Protein 7UYG (pdb70)

Solvent-accessible surface area: 13744 Å² total; per-residue (Å²): 129,26,81,24,82,8,54,25,87,20,17,21,4,0,5,0,5,0,0,6,1,0,6,18,1,33,31,25,101,2,76,95,49,20,132,45,115,2,0,64,26,0,9,54,9,0,25,138,25,6,83,68,12,116,86,114,34,25,146,6,0,51,80,1,0,49,85,7,2,12,14,143,0,0,11,20,0,0,8,8,0,0,7,33,0,3,41,113,59,42,91,135,14,78,106,70,1,24,50,8,0,0,22,0,0,77,62,2,41,61,43,1,78,119,46,58,46,25,173,84,12,69,60,58,11,133,168,58,79,58,14,0,51,56,0,45,80,10,65,100,162,155,18,40,45,64,6,7,68,94,0,79,111,24,6,158,83,10,161,98,130,88,46,70,77,41,0,72,91,12,0,49,102,98,2,121,145,21,28,45,44,8,54,130,82,17,12,42,22,108,85,3,13,106,93,55,22,55,18,124,63,0,38,36,0,9,86,34,4,28,3,15,30,6,65,92,99,77,62,74,163,121,24,150,87,54,41,5,111,1,69,75,94,99,88,20,19,10,2,50,13,75,137,68,13,25,82,171,30,6,89,72,27,95,48,91,28,107,36,72,24,63,72,4,63,161,19,66,51,93,7,65,51,84

Nearest PDB structures (foldseek):
  7uyg-assembly1_A  TM=1.004E+00  e=6.507E-47  Legionella pneumophila
  8gok-assembly1_A  TM=9.988E-01  e=9.907E-44  Legionella pneumophila
  7uyh-assembly1_A  TM=7.873E-01  e=1.945E-40  Legionella pneumophila
  7w54-assembly1_A  TM=7.734E-01  e=9.422E-40  Legionella pneumophila subsp. pneumophila str. Philadelphia 1
  7w54-assembly1_B  TM=7.769E-01  e=1.098E-39  Legionella pneumophila subsp. pneumophila str. Philadelphia 1

Secondary structure (DSSP, 8-state):
-EEEEPP-SS-HHHHHHHHHHHHHHHTTTTGGGTTSHHHHHHHHHHHHH-TT--S-SHHHHHHHHHHT-SHHHHHHHHHHHHHHHHHT--TTHHHHHHHHHHHHHHHHHHHHHTT--GGGS--B-TTS-BS-HHHHTS-IIIIIHHHHHHHHHHHTT--S---HHHHHHHHHHH-HHHHHHHHHHHHHSHHHHTS---SGGGHHHHHHTTEEEEETT---TT--SEEEEEEEETTEEEEEE-HHHHHHHSS-S-------HHHHHH--SPPPP-

B-factor: mean 33.71, std 16.23, range [12.82, 185.17]

Structure (mmCIF, N/CA/C/O backbone):
data_7UYG
#
_entry.id   7UYG
#
_cell.length_a   86.245
_cell.length_b   86.245
_cell.length_c   92.304
_cell.angle_alpha   90.000
_cell.angle_beta   90.000
_cell.angle_gamma   90.000
#
_symmetry.space_group_name_H-M   'P 41 21 2'
#
loop_
_entity.id
_entity.type
_entity.pdbx_description
1 polymer LotA
2 non-polymer GLYCEROL
3 non-polymer 'IODIDE ION'
4 water water
#
loop_
_atom_site.group_PDB
_atom_site.id
_atom_site.type_symbol
_atom_site.label_atom_id
_atom_site.label_alt_id
_atom_site.label_comp_id
_atom_site.label_asym_id
_atom_site.label_entity_id
_atom_site.label_seq_id
_atom_site.pdbx_PDB_ins_code
_atom_site.Cartn_x
_atom_site.Cartn_y
_atom_site.Cartn_z
_atom_site.occupancy
_atom_site.B_iso_or_equiv
_atom_site.auth_seq_id
_atom_site.auth_comp_id
_atom_site.auth_asym_id
_atom_site.auth_atom_id
_atom_site.pdbx_PDB_model_num
ATOM 1 N N . ALA A 1 4 ? 12.07354 -4.27208 30.88017 1.000 71.98010 2 ALA A N 1
ATOM 2 C CA . ALA A 1 4 ? 12.67857 -2.94536 30.87208 1.000 66.00500 2 ALA A CA 1
ATOM 3 C C . ALA A 1 4 ? 11.82796 -1.94901 31.65660 1.000 63.39073 2 ALA A C 1
ATOM 4 O O . ALA A 1 4 ? 11.60569 -0.82448 31.20668 1.000 67.31979 2 ALA A O 1
ATOM 6 N N . LYS A 1 5 ? 11.35883 -2.36248 32.83187 1.000 57.15692 3 LYS A N 1
ATOM 7 C CA . LYS A 1 5 ? 10.49436 -1.53498 33.66309 1.000 53.94040 3 LYS A CA 1
ATOM 8 C C . LYS A 1 5 ? 11.29325 -0.93404 34.81261 1.000 50.87353 3 LYS A C 1
ATOM 9 O O . LYS A 1 5 ? 12.01287 -1.64927 35.51895 1.000 49.63353 3 LYS A O 1
ATOM 11 N N . THR A 1 6 ? 11.16237 0.37830 34.99210 1.000 53.49704 4 THR A N 1
ATOM 12 C CA . THR A 1 6 ? 11.80779 1.09315 36.08584 1.000 51.31496 4 THR A CA 1
ATOM 13 C C . THR A 1 6 ? 10.84471 1.17215 37.26394 1.000 44.45321 4 THR A C 1
ATOM 14 O O . THR A 1 6 ? 9.74514 1.72035 37.13587 1.000 56.79772 4 THR A O 1
ATOM 18 N N . ILE A 1 7 ? 11.25088 0.62036 38.40443 1.000 40.32503 5 ILE A N 1
ATOM 19 C CA . ILE A 1 7 ? 10.44545 0.64033 39.62094 1.000 50.09844 5 ILE A CA 1
ATOM 20 C C . ILE A 1 7 ? 11.06864 1.63819 40.58125 1.000 51.19069 5 ILE A C 1
ATOM 21 O O . ILE A 1 7 ? 12.24127 1.50618 40.95519 1.000 52.49496 5 ILE A O 1
ATOM 26 N N . LYS A 1 8 ? 10.28603 2.64061 40.96803 1.000 55.85387 6 LYS A N 1
ATOM 27 C CA . LYS A 1 8 ? 10.76547 3.68299 41.85978 1.000 52.46037 6 LYS A CA 1
ATOM 28 C C . LYS A 1 8 ? 10.84989 3.14746 43.28155 1.000 56.28350 6 LYS A C 1
ATOM 29 O O . LYS A 1 8 ? 9.87816 2.59257 43.80576 1.000 58.10737 6 LYS A O 1
ATOM 31 N N . ALA A 1 9 ? 12.01689 3.29712 43.89471 1.000 49.37370 7 ALA A N 1
ATOM 32 C CA . ALA A 1 9 ? 12.20159 2.95969 45.29583 1.000 43.35894 7 ALA A CA 1
ATOM 33 C C . ALA A 1 9 ? 12.19515 4.22576 46.14485 1.000 38.97084 7 ALA A C 1
ATOM 34 O O . ALA A 1 9 ? 12.47452 5.33144 45.66704 1.000 48.62178 7 ALA A O 1
ATOM 36 N N . THR A 1 10 ? 11.87841 4.04153 47.42332 1.000 45.94071 8 THR A N 1
ATOM 37 C CA . THR A 1 10 ? 11.67783 5.15515 48.34398 1.000 47.58717 8 THR A CA 1
ATOM 38 C C . THR A 1 10 ? 13.00245 5.80537 48.72622 1.000 42.69218 8 THR A C 1
ATOM 39 O O . THR A 1 10 ? 14.01314 5.12708 48.93174 1.000 49.79133 8 THR A O 1
ATOM 43 N N . GLY A 1 11 ? 12.99030 7.13710 48.82301 1.000 48.59831 9 GLY A N 1
ATOM 44 C CA . GLY A 1 11 ? 14.16929 7.88213 49.21591 1.000 52.25875 9 GLY A CA 1
ATOM 45 C C . GLY A 1 11 ? 14.46338 7.87930 50.70273 1.000 57.93706 9 GLY A C 1
ATOM 46 O O . GLY A 1 11 ? 15.62456 7.74715 51.10292 1.000 67.84968 9 GLY A O 1
ATOM 47 N N . ASP A 1 12 ? 13.43233 8.02622 51.53237 1.000 64.42022 10 ASP A N 1
ATOM 48 C CA . ASP A 1 12 ? 13.64738 8.12310 52.97054 1.000 69.23175 10 ASP A CA 1
ATOM 49 C C . ASP A 1 12 ? 14.15119 6.79938 53.53278 1.000 59.98976 10 ASP A C 1
ATOM 50 O O . ASP A 1 12 ? 13.71081 5.72010 53.12459 1.000 63.77883 10 ASP A O 1
ATOM 55 N N . GLY A 1 13 ? 15.08307 6.89159 54.47887 1.000 52.43968 11 GLY A N 1
ATOM 56 C CA . GLY A 1 13 ? 15.67364 5.71484 55.08304 1.000 57.44536 11 GLY A CA 1
ATOM 57 C C . GLY A 1 13 ? 16.99045 5.34065 54.43756 1.000 46.03980 11 GLY A C 1
ATOM 58 O O . GLY A 1 13 ? 17.79066 6.21455 54.09029 1.000 54.22026 11 GLY A O 1
ATOM 59 N N . ALA A 1 14 ? 17.23038 4.04237 54.27488 1.000 42.45530 12 ALA A N 1
ATOM 60 C CA . ALA A 1 14 ? 18.41293 3.54961 53.57430 1.000 42.78887 12 ALA A CA 1
ATOM 61 C C . ALA A 1 14 ? 17.96989 3.28894 52.13941 1.000 47.28431 12 ALA A C 1
ATOM 62 O O . ALA A 1 14 ? 17.45352 2.22108 51.81271 1.000 44.07144 12 ALA A O 1
ATOM 64 N N . CYS A 1 15 ? 18.18137 4.28909 51.27824 1.000 46.01301 13 CYS A N 1
ATOM 65 C CA A CYS A 1 15 ? 17.63270 4.25224 49.92480 0.449 46.00657 13 CYS A CA 1
ATOM 66 C CA B CYS A 1 15 ? 17.61081 4.23660 49.93505 0.551 46.07657 13 CYS A CA 1
ATOM 67 C C . CYS A 1 15 ? 18.15151 3.05608 49.13414 1.000 32.17513 13 CYS A C 1
ATOM 68 O O . CYS A 1 15 ? 17.39131 2.39427 48.41432 1.000 33.85335 13 CYS A O 1
ATOM 73 N N . LEU A 1 16 ? 19.45260 2.76766 49.24023 1.000 37.96835 14 LEU A N 1
ATOM 74 C CA . LEU A 1 16 ? 19.99019 1.60961 48.52874 1.000 35.68946 14 LEU A CA 1
ATOM 75 C C . LEU A 1 16 ? 19.33357 0.32304 49.01126 1.000 31.98386 14 LEU A C 1
ATOM 76 O O . LEU A 1 16 ? 19.00707 -0.56529 48.21077 1.000 28.83802 14 LEU A O 1
ATOM 81 N N . PHE A 1 17 ? 19.10672 0.21362 50.31837 1.000 29.31367 15 PHE A N 1
ATOM 82 C CA . PHE A 1 17 ? 18.49553 -0.99313 50.85607 1.000 29.63730 15 PHE A CA 1
ATOM 83 C C . PHE A 1 17 ? 17.04227 -1.14821 50.40910 1.000 26.57885 15 PHE A C 1
ATOM 84 O O . PHE A 1 17 ? 16.57736 -2.27821 50.22171 1.000 23.71541 15 PHE A O 1
ATOM 92 N N . ASN A 1 18 ? 16.32210 -0.03675 50.20194 1.000 29.74410 16 ASN A N 1
ATOM 93 C CA . ASN A 1 18 ? 14.95271 -0.12790 49.69301 1.000 27.04900 16 ASN A CA 1
ATOM 94 C C . ASN A 1 18 ? 14.92803 -0.73030 48.29302 1.000 25.12179 16 ASN A C 1
ATOM 95 O O . ASN A 1 18 ? 14.11529 -1.61335 47.99927 1.000 26.25752 16 ASN A O 1
ATOM 100 N N . ALA A 1 19 ? 15.82250 -0.26286 47.42019 1.000 27.82061 17 ALA A N 1
ATOM 101 C CA . ALA A 1 19 ? 15.87351 -0.77923 46.05433 1.000 26.69485 17 ALA A CA 1
ATOM 102 C C . ALA A 1 19 ? 16.31620 -2.22966 46.03050 1.000 25.38468 17 ALA A C 1
ATOM 103 O O . ALA A 1 19 ? 15.72563 -3.05544 45.32110 1.000 23.40768 17 ALA A O 1
ATOM 105 N N . VAL A 1 20 ? 17.32459 -2.58021 46.83296 1.000 24.90754 18 VAL A N 1
ATOM 106 C CA . VAL A 1 20 ? 17.75637 -3.97307 46.88026 1.000 23.40358 18 VAL A CA 1
ATOM 107 C C . VAL A 1 20 ? 16.63615 -4.86691 47.40900 1.000 22.94088 18 VAL A C 1
ATOM 108 O O . VAL A 1 20 ? 16.44518 -5.98987 46.92857 1.000 23.34389 18 VAL A O 1
ATOM 112 N N . SER A 1 21 ? 15.85256 -4.38129 48.38106 1.000 22.32092 19 SER A N 1
ATOM 113 C CA A SER A 1 21 ? 14.77434 -5.20749 48.91926 0.556 20.64493 19 SER A CA 1
ATOM 114 C CA B SER A 1 21 ? 14.75666 -5.18487 48.92377 0.444 21.64288 19 SER A CA 1
ATOM 115 C C . SER A 1 21 ? 13.73834 -5.53824 47.84858 1.000 20.44360 19 SER A C 1
ATOM 116 O O . SER A 1 21 ? 13.23151 -6.66942 47.80665 1.000 19.45983 19 SER A O 1
ATOM 121 N N . ILE A 1 22 ? 13.41616 -4.57478 46.98130 1.000 21.92412 20 ILE A N 1
ATOM 122 C CA . ILE A 1 22 ? 12.45034 -4.82478 45.91116 1.000 20.42440 20 ILE A CA 1
ATOM 123 C C . ILE A 1 22 ? 13.01493 -5.83133 44.91849 1.000 23.51425 20 ILE A C 1
ATOM 124 O O . ILE A 1 22 ? 12.35392 -6.81823 44.55813 1.000 20.98831 20 ILE A O 1
ATOM 129 N N . GLY A 1 23 ? 14.24910 -5.59963 44.46385 1.000 21.81752 21 GLY A N 1
ATOM 130 C CA . GLY A 1 23 ? 14.85701 -6.51977 43.51581 1.000 23.95223 21 GLY A CA 1
ATOM 131 C C . GLY A 1 23 ? 15.00854 -7.91974 44.07762 1.000 20.95498 21 GLY A C 1
ATOM 132 O O . GLY A 1 23 ? 14.74685 -8.90986 43.38323 1.000 21.62336 21 GLY A O 1
ATOM 133 N N . LEU A 1 24 ? 15.40305 -8.02751 45.35561 1.000 18.87989 22 LEU A N 1
ATOM 134 C CA . LEU A 1 24 ? 15.58428 -9.33392 45.97179 1.000 18.51379 22 LEU A CA 1
ATOM 135 C C . LEU A 1 24 ? 14.25535 -10.06017 46.11890 1.000 20.27824 22 LEU A C 1
ATOM 136 O O . LEU A 1 24 ? 14.18490 -11.28396 45.93480 1.000 18.93439 22 LEU A O 1
ATOM 141 N N . SER A 1 25 ? 13.18809 -9.32081 46.44641 1.000 19.36791 23 SER A N 1
ATOM 142 C CA A SER A 1 25 ? 11.87347 -9.94034 46.60623 0.637 18.56264 23 SER A CA 1
ATOM 143 C CA B SER A 1 25 ? 11.88877 -9.96218 46.61405 0.363 17.84133 23 SER A CA 1
ATOM 144 C C . SER A 1 25 ? 11.41794 -10.60491 45.31372 1.000 18.68089 23 SER A C 1
ATOM 145 O O . SER A 1 25 ? 10.81135 -11.68118 45.34148 1.000 19.45966 23 SER A O 1
ATOM 150 N N . VAL A 1 26 ? 11.69336 -9.97026 44.16591 1.000 18.97434 24 VAL A N 1
ATOM 151 C CA . VAL A 1 26 ? 11.34402 -10.56846 42.87169 1.000 17.94607 24 VAL A CA 1
ATOM 152 C C . VAL A 1 26 ? 12.09100 -11.88116 42.67453 1.000 20.70431 24 VAL A C 1
ATOM 153 O O . VAL A 1 26 ? 11.50195 -12.89756 42.27955 1.000 19.30100 24 VAL A O 1
ATOM 157 N N . GLU A 1 27 ? 13.40029 -11.88046 42.94765 1.000 19.84302 25 GLU A N 1
ATOM 158 C CA . GLU A 1 27 ? 14.18298 -13.09773 42.75951 1.000 20.44118 25 GLU A CA 1
ATOM 159 C C . GLU A 1 27 ? 13.71792 -14.20269 43.69949 1.000 20.47110 25 GLU A C 1
ATOM 160 O O . GLU A 1 27 ? 13.66277 -15.37569 43.30806 1.000 23.04037 25 GLU A O 1
ATOM 166 N N . ILE A 1 28 ? 13.34146 -13.84419 44.93250 1.000 17.89748 26 ILE A N 1
ATOM 167 C CA . ILE A 1 28 ? 12.85739 -14.83549 45.88402 1.000 19.22933 26 ILE A CA 1
ATOM 168 C C . ILE A 1 28 ? 11.50418 -15.38305 45.44803 1.000 19.88005 26 ILE A C 1
ATOM 169 O O . ILE A 1 28 ? 11.31813 -16.60030 45.34166 1.000 17.67335 26 ILE A O 1
ATOM 174 N N . LEU A 1 29 ? 10.54066 -14.49547 45.17177 1.000 18.21716 27 LEU A N 1
ATOM 175 C CA . LEU A 1 29 ? 9.18979 -14.97733 44.89548 1.000 17.83174 27 LEU A CA 1
ATOM 176 C C . LEU A 1 29 ? 9.10748 -15.71803 43.57078 1.000 19.92585 27 LEU A C 1
ATOM 177 O O . LEU A 1 29 ? 8.26780 -16.61552 43.42088 1.000 21.23264 27 LEU A O 1
ATOM 182 N N . SER A 1 30 ? 9.95103 -15.37044 42.60197 1.000 18.78691 28 SER A N 1
ATOM 183 C CA . SER A 1 30 ? 9.95293 -16.09177 41.32840 1.000 20.04435 28 SER A CA 1
ATOM 184 C C . SER A 1 30 ? 10.50464 -17.50659 41.44246 1.000 24.26590 28 SER A C 1
ATOM 185 O O . SER A 1 30 ? 10.39040 -18.27512 40.47546 1.000 25.88861 28 SER A O 1
ATOM 188 N N . GLY A 1 31 ? 11.13214 -17.85453 42.56300 1.000 22.07829 29 GLY A N 1
ATOM 189 C CA . GLY A 1 31 ? 11.76772 -19.14230 42.71229 1.000 23.27913 29 GLY A CA 1
ATOM 190 C C . GLY A 1 31 ? 13.18840 -19.22250 42.20413 1.000 22.53394 29 GLY A C 1
ATOM 191 O O . GLY A 1 31 ? 13.82698 -20.27617 42.34846 1.000 23.75139 29 GLY A O 1
ATOM 192 N N . ARG A 1 32 ? 13.71888 -18.14462 41.62003 1.000 23.75716 30 ARG A N 1
ATOM 193 C CA . ARG A 1 32 ? 15.03516 -18.21445 40.99953 1.000 24.07866 30 ARG A CA 1
ATOM 194 C C . ARG A 1 32 ? 16.17135 -18.34115 42.01083 1.000 22.36504 30 ARG A C 1
ATOM 195 O O . ARG A 1 32 ? 17.28562 -18.70121 41.61683 1.000 26.08747 30 ARG A O 1
ATOM 203 N N . LEU A 1 33 ? 15.91890 -18.05496 43.29218 1.000 21.94828 31 LEU A N 1
ATOM 204 C CA . LEU A 1 33 ? 16.89723 -18.23668 44.35777 1.000 21.23642 31 LEU A CA 1
ATOM 205 C C . LEU A 1 33 ? 16.66093 -19.50354 45.17587 1.000 22.66095 31 LEU A C 1
ATOM 206 O O . LEU A 1 33 ? 17.32671 -19.69299 46.20266 1.000 22.49169 31 LEU A O 1
ATOM 211 N N . ASP A 1 34 ? 15.74940 -20.38166 44.73534 1.000 20.35591 32 ASP A N 1
ATOM 212 C CA . ASP A 1 34 ? 15.37099 -21.54150 45.54696 1.000 21.67339 32 ASP A CA 1
ATOM 213 C C . ASP A 1 34 ? 16.57513 -22.41949 45.88322 1.000 22.28044 32 ASP A C 1
ATOM 214 O O . ASP A 1 34 ? 16.66046 -22.97616 46.98668 1.000 26.29586 32 ASP A O 1
ATOM 219 N N . SER A 1 35 ? 17.51738 -22.55939 44.95060 1.000 24.91207 33 SER A N 1
ATOM 220 C CA . SER A 1 35 ? 18.69111 -23.39132 45.19070 1.000 26.01913 33 SER A CA 1
ATOM 221 C C . SER A 1 35 ? 19.60040 -22.85511 46.28610 1.000 25.88828 33 SER A C 1
ATOM 222 O O . SER A 1 35 ? 20.49326 -23.58617 46.73615 1.000 31.44401 33 SER A O 1
ATOM 225 N N . GLN A 1 36 ? 19.42692 -21.59554 46.69861 1.000 24.43847 34 GLN A N 1
ATOM 226 C CA . GLN A 1 36 ? 20.30249 -20.95382 47.67045 1.000 25.86917 34 GLN A CA 1
ATOM 227 C C . GLN A 1 36 ? 19.69900 -20.85090 49.06545 1.000 24.05773 34 GLN A C 1
ATOM 228 O O . GLN A 1 36 ? 20.40189 -20.43095 49.99240 1.000 25.88212 34 GLN A O 1
ATOM 234 N N . LEU A 1 37 ? 18.42899 -21.21635 49.24440 1.000 25.66514 35 LEU A N 1
ATOM 235 C CA . LEU A 1 37 ? 17.74776 -20.84116 50.47995 1.000 24.80862 35 LEU A CA 1
ATOM 236 C C . LEU A 1 37 ? 18.30401 -21.56277 51.70780 1.000 27.44110 35 LEU A C 1
ATOM 237 O O . LEU A 1 37 ? 18.12878 -21.06966 52.82909 1.000 28.99783 35 LEU A O 1
ATOM 242 N N . ASP A 1 38 ? 19.01913 -22.67392 51.53073 1.000 28.03845 36 ASP A N 1
ATOM 243 C CA . ASP A 1 38 ? 19.61070 -23.38619 52.65464 1.000 33.18020 36 ASP A CA 1
ATOM 244 C C . ASP A 1 38 ? 21.07190 -23.02068 52.89822 1.000 33.00925 36 ASP A C 1
ATOM 245 O O . ASP A 1 38 ? 21.68377 -23.55179 53.83521 1.000 35.31306 36 ASP A O 1
ATOM 250 N N . THR A 1 39 ? 21.64663 -22.13114 52.08960 1.000 29.72059 37 THR A N 1
ATOM 251 C CA . THR A 1 39 ? 23.03145 -21.72206 52.27190 1.000 31.99869 37 THR A CA 1
ATOM 252 C C . THR A 1 39 ? 23.16654 -20.77592 53.46353 1.000 27.23712 37 THR A C 1
ATOM 253 O O . THR A 1 39 ? 22.18023 -20.17970 53.90797 1.000 28.10579 37 THR A O 1
ATOM 257 N N . PRO A 1 40 ? 24.38594 -20.61382 53.99496 1.000 31.89057 38 PRO A N 1
ATOM 258 C CA . PRO A 1 40 ? 24.54680 -19.77444 55.19652 1.000 29.31869 38 PRO A CA 1
ATOM 259 C C . PRO A 1 40 ? 24.01284 -18.36241 55.03148 1.000 30.77391 38 PRO A C 1
ATOM 260 O O . PRO A 1 40 ? 23.43849 -17.81479 55.98010 1.000 31.00423 38 PRO A O 1
ATOM 264 N N . GLY A 1 41 ? 24.17344 -17.76125 53.85037 1.000 27.29910 39 GLY A N 1
ATOM 265 C CA . GLY A 1 41 ? 23.68594 -16.40490 53.65757 1.000 28.69793 39 GLY A CA 1
ATOM 266 C C . GLY A 1 41 ? 22.17876 -16.28875 53.81098 1.000 27.08194 39 GLY A C 1
ATOM 267 O O . GLY A 1 41 ? 21.67819 -15.35698 54.44827 1.000 24.52106 39 GLY A O 1
ATOM 268 N N . TYR A 1 42 ? 21.43175 -17.22944 53.23112 1.000 23.84757 40 TYR A N 1
ATOM 269 C CA . TYR A 1 42 ? 19.97106 -17.16287 53.30991 1.000 22.41465 40 TYR A CA 1
ATOM 270 C C . TYR A 1 42 ? 19.44702 -17.64840 54.65426 1.000 22.06253 40 TYR A C 1
ATOM 271 O O . TYR A 1 42 ? 18.36767 -17.21850 55.08268 1.000 21.48395 40 TYR A O 1
ATOM 280 N N . GLN A 1 43 ? 20.19438 -18.51236 55.33989 1.000 22.75036 41 GLN A N 1
ATOM 281 C CA . GLN A 1 43 ? 19.82585 -18.84871 56.70711 1.000 23.58091 41 GLN A CA 1
ATOM 282 C C . GLN A 1 43 ? 20.02778 -17.65148 57.62762 1.000 27.24620 41 GLN A C 1
ATOM 283 O O . GLN A 1 43 ? 19.21605 -17.40898 58.53045 1.000 24.66376 41 GLN A O 1
ATOM 289 N N . ALA A 1 44 ? 21.07350 -16.85985 57.37470 1.000 26.46886 42 ALA A N 1
ATOM 290 C CA . ALA A 1 44 ? 21.28258 -15.64052 58.14714 1.000 26.95122 42 ALA A CA 1
ATOM 291 C C . ALA A 1 44 ? 20.19662 -14.61181 57.85345 1.000 24.63647 42 ALA A C 1
ATOM 292 O O . ALA A 1 44 ? 19.73311 -13.91534 58.76244 1.000 26.10585 42 ALA A O 1
ATOM 294 N N . LEU A 1 45 ? 19.78003 -14.49803 56.58663 1.000 22.48822 43 LEU A N 1
ATOM 295 C CA . LEU A 1 45 ? 18.67659 -13.60354 56.24769 1.000 20.65151 43 LEU A CA 1
ATOM 296 C C . LEU A 1 45 ? 17.40200 -14.02110 56.97328 1.000 23.75775 43 LEU A C 1
ATOM 297 O O . LEU A 1 45 ? 16.69544 -13.18348 57.54864 1.000 21.38117 43 LEU A O 1
ATOM 302 N N . LEU A 1 46 ? 17.10088 -15.32191 56.96184 1.000 20.74415 44 LEU A N 1
ATOM 303 C CA . LEU A 1 46 ? 15.92963 -15.82520 57.67879 1.000 20.22483 44 LEU A CA 1
ATOM 304 C C . LEU A 1 46 ? 16.00696 -15.50273 59.16740 1.000 22.70430 44 LEU A C 1
ATOM 305 O O . LEU A 1 46 ? 15.01567 -15.05725 59.76221 1.000 22.60513 44 LEU A O 1
ATOM 310 N N . ASP A 1 47 ? 17.18202 -15.69974 59.77479 1.000 22.02497 45 ASP A N 1
ATOM 311 C CA . ASP A 1 47 ? 17.36944 -15.38215 61.18859 1.000 25.88372 45 ASP A CA 1
ATOM 312 C C . ASP A 1 47 ? 17.12437 -13.90063 61.45341 1.000 28.13958 45 ASP A C 1
ATOM 313 O O . ASP A 1 47 ? 16.47117 -13.53704 62.43580 1.000 27.19816 45 ASP A O 1
ATOM 318 N N . GLU A 1 48 ? 17.64859 -13.02859 60.58989 1.000 25.44622 46 GLU A N 1
ATOM 319 C CA . GLU A 1 48 ? 17.45667 -11.59776 60.79390 1.000 26.07504 46 GLU A CA 1
ATOM 320 C C . GLU A 1 48 ? 16.00822 -11.18458 60.57535 1.000 24.01683 46 GLU A C 1
ATOM 321 O O . GLU A 1 48 ? 15.52346 -10.26637 61.24527 1.000 26.07492 46 GLU A O 1
ATOM 327 N N . PHE A 1 49 ? 15.30618 -11.83428 59.63868 1.000 23.46166 47 PHE A N 1
ATOM 328 C CA . PHE A 1 49 ? 13.89291 -11.53088 59.43538 1.000 20.59251 47 PHE A CA 1
ATOM 329 C C . PHE A 1 49 ? 13.09190 -11.87070 60.68510 1.000 23.14390 47 PHE A C 1
ATOM 330 O O . PHE A 1 49 ? 12.27141 -11.06894 61.14703 1.000 23.24622 47 PHE A O 1
ATOM 338 N N . ALA A 1 50 ? 13.36082 -13.03286 61.27997 1.000 23.37285 48 ALA A N 1
ATOM 339 C CA . ALA A 1 50 ? 12.66008 -13.41142 62.50243 1.000 24.31754 48 ALA A CA 1
ATOM 340 C C . ALA A 1 50 ? 13.00232 -12.48786 63.66695 1.000 25.91188 48 ALA A C 1
ATOM 341 O O . ALA A 1 50 ? 12.13309 -12.17120 64.48764 1.000 29.65034 48 ALA A O 1
ATOM 343 N N . LYS A 1 51 ? 14.27355 -12.08592 63.79539 1.000 25.51984 49 LYS A N 1
ATOM 344 C CA . LYS A 1 51 ? 14.64122 -11.21828 64.90403 1.000 29.10980 49 LYS A CA 1
ATOM 345 C C . LYS A 1 51 ? 13.96888 -9.85909 64.79539 1.000 26.44402 49 LYS A C 1
ATOM 346 O O . LYS A 1 51 ? 13.67528 -9.23101 65.82394 1.000 30.44962 49 LYS A O 1
ATOM 352 N N . HIS A 1 52 ? 13.71434 -9.39226 63.57035 1.000 26.17548 50 HIS A N 1
ATOM 353 C CA . HIS A 1 52 ? 13.12332 -8.07478 63.38766 1.000 27.96328 50 HIS A CA 1
ATOM 354 C C . HIS A 1 52 ? 11.61014 -8.08549 63.54058 1.000 24.22103 50 HIS A C 1
ATOM 355 O O . HIS A 1 52 ? 11.03352 -7.08684 63.99498 1.000 30.90039 50 HIS A O 1
ATOM 362 N N . HIS A 1 53 ? 10.96366 -9.19436 63.18694 1.000 24.59441 51 HIS A N 1
ATOM 363 C CA . HIS A 1 53 ? 9.50514 -9.28589 63.10300 1.000 25.24166 51 HIS A CA 1
ATOM 364 C C . HIS A 1 53 ? 8.98633 -10.26929 64.14010 1.000 24.48275 51 HIS A C 1
ATOM 365 O O . HIS A 1 53 ? 8.97226 -11.48820 63.88722 1.000 26.90369 51 HIS A O 1
ATOM 372 N N . PRO A 1 54 ? 8.52663 -9.80019 65.30198 1.000 24.52664 52 PRO A N 1
ATOM 373 C CA . PRO A 1 54 ? 8.09921 -10.74067 66.35397 1.000 26.08664 52 PRO A CA 1
ATOM 374 C C . PRO A 1 54 ? 6.91859 -11.62373 65.98239 1.000 24.12872 52 PRO A C 1
ATOM 375 O O . PRO A 1 54 ? 6.76101 -12.69330 66.59153 1.000 29.69282 52 PRO A O 1
ATOM 379 N N . GLN A 1 55 ? 6.08263 -11.22832 65.02782 1.000 23.68916 53 GLN A N 1
ATOM 380 C CA A GLN A 1 55 ? 4.93482 -12.03328 64.62805 0.595 30.08477 53 GLN A CA 1
ATOM 381 C CA B GLN A 1 55 ? 4.93666 -12.03749 64.63368 0.405 29.39421 53 GLN A CA 1
ATOM 382 C C . GLN A 1 55 ? 5.25350 -13.01689 63.51039 1.000 26.40108 53 GLN A C 1
ATOM 383 O O . GLN A 1 55 ? 4.34232 -13.70518 63.03468 1.000 25.53137 53 GLN A O 1
ATOM 394 N N . PHE A 1 56 ? 6.51342 -13.09878 63.08886 1.000 23.43597 54 PHE A N 1
ATOM 395 C CA . PHE A 1 56 ? 6.95500 -14.02531 62.05307 1.000 20.94369 54 PHE A CA 1
ATOM 396 C C . PHE A 1 56 ? 7.08548 -15.41911 62.66174 1.000 22.34354 54 PHE A C 1
ATOM 397 O O . PHE A 1 56 ? 7.93718 -15.64222 63.52648 1.000 25.87235 54 PHE A O 1
ATOM 405 N N . ASN A 1 57 ? 6.25873 -16.35886 62.19516 1.000 22.11588 55 ASN A N 1
ATOM 406 C CA . ASN A 1 57 ? 6.20913 -17.69345 62.78702 1.000 25.32058 55 ASN A CA 1
ATOM 407 C C . ASN A 1 57 ? 5.35622 -18.60407 61.91335 1.000 25.93612 55 ASN A C 1
ATOM 408 O O . ASN A 1 57 ? 4.27123 -18.19727 61.48349 1.000 24.59741 55 ASN A O 1
ATOM 413 N N . PRO A 1 58 ? 5.79716 -19.84496 61.63615 1.000 23.23884 56 PRO A N 1
ATOM 414 C CA . PRO A 1 58 ? 7.08466 -20.40651 62.04376 1.000 24.25692 56 PRO A CA 1
ATOM 415 C C . PRO A 1 58 ? 8.25200 -19.80290 61.26118 1.000 21.61084 56 PRO A C 1
ATOM 416 O O . PRO A 1 58 ? 8.05730 -19.17562 60.21456 1.000 21.89237 56 PRO A O 1
ATOM 420 N N . LYS A 1 59 ? 9.45998 -19.98530 61.78422 1.000 26.46546 57 LYS A N 1
ATOM 421 C CA . LYS A 1 59 ? 10.66056 -19.43608 61.15669 1.000 22.27906 57 LYS A CA 1
ATOM 422 C C . LYS A 1 59 ? 11.06609 -20.35182 60.01151 1.000 24.21665 57 LYS A C 1
ATOM 423 O O . LYS A 1 59 ? 11.75264 -21.35747 60.21501 1.000 27.51639 57 LYS A O 1
ATOM 429 N N . SER A 1 60 ? 10.62577 -20.01125 58.80420 1.000 21.61528 58 SER A N 1
ATOM 430 C CA . SER A 1 60 ? 10.89480 -20.83176 57.63249 1.000 20.31004 58 SER A CA 1
ATOM 431 C C . SER A 1 60 ? 10.82773 -19.96205 56.39150 1.000 20.22047 58 SER A C 1
ATOM 432 O O . SER A 1 60 ? 10.20937 -18.89249 56.38704 1.000 19.20196 58 SER A O 1
ATOM 435 N N . TRP A 1 61 ? 11.46152 -20.45154 55.32166 1.000 19.41797 59 TRP A N 1
ATOM 436 C CA . TRP A 1 61 ? 11.37965 -19.73205 54.05869 1.000 16.60065 59 TRP A CA 1
ATOM 437 C C . TRP A 1 61 ? 9.96438 -19.75104 53.48828 1.000 18.11927 59 TRP A C 1
ATOM 438 O O . TRP A 1 61 ? 9.57210 -18.80382 52.79440 1.000 18.48437 59 TRP A O 1
ATOM 449 N N . LYS A 1 62 ? 9.16722 -20.77936 53.79787 1.000 16.47750 60 LYS A N 1
ATOM 450 C CA A LYS A 1 62 ? 7.76114 -20.74339 53.42402 0.598 15.95380 60 LYS A CA 1
ATOM 451 C CA B LYS A 1 62 ? 7.75670 -20.74890 53.43320 0.402 16.93264 60 LYS A CA 1
ATOM 452 C C . LYS A 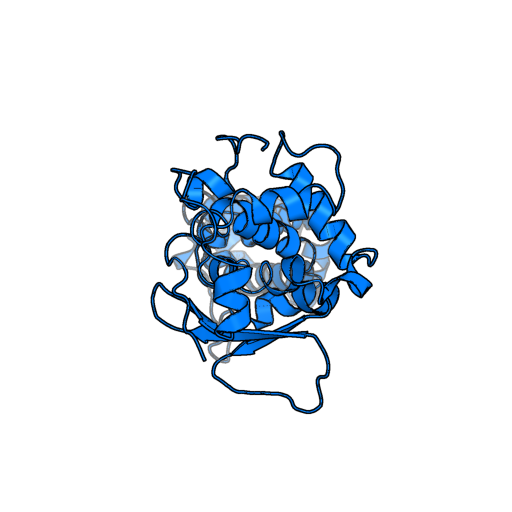1 62 ? 7.07996 -19.50851 54.00520 1.000 16.39641 60 LYS A C 1
ATOM 453 O O . LYS A 1 62 ? 6.40556 -18.76753 53.29024 1.000 17.00151 60 LYS A O 1
ATOM 464 N N . THR A 1 63 ? 7.25398 -19.26196 55.31423 1.000 15.96670 61 THR A N 1
ATOM 465 C CA . THR A 1 63 ? 6.62379 -18.09839 55.92954 1.000 15.84972 61 THR A CA 1
ATOM 466 C C . THR A 1 63 ? 7.18009 -16.80123 55.35738 1.000 16.78844 61 THR A C 1
ATOM 467 O O . THR A 1 63 ? 6.43592 -15.83848 55.16310 1.000 17.25383 61 THR A O 1
ATOM 471 N N . LEU A 1 64 ? 8.48163 -16.75730 55.06781 1.000 15.80519 62 LEU A N 1
ATOM 472 C CA . LEU A 1 64 ? 9.03759 -15.51882 54.53278 1.000 16.87712 62 LEU A CA 1
ATOM 473 C C . LEU A 1 64 ? 8.45078 -15.21926 53.15638 1.000 17.00599 62 LEU A C 1
ATOM 474 O O . LEU A 1 64 ? 8.03904 -14.08085 52.88842 1.000 16.36205 62 LEU A O 1
ATOM 479 N N . LYS A 1 65 ? 8.36470 -16.22286 52.27433 1.000 15.36587 63 LYS A N 1
ATOM 480 C CA . LYS A 1 65 ? 7.69113 -15.98207 50.99629 1.000 14.02506 63 LYS A CA 1
ATOM 481 C C . LYS A 1 65 ? 6.22780 -15.58258 51.19702 1.000 15.35603 63 LYS A C 1
ATOM 482 O O . LYS A 1 65 ? 5.71202 -14.71459 50.48377 1.000 16.65045 63 LYS A O 1
ATOM 488 N N . GLU A 1 66 ? 5.53668 -16.20125 52.16470 1.000 16.31256 64 GLU A N 1
ATOM 489 C CA . GLU A 1 66 ? 4.15591 -15.80444 52.43929 1.000 17.24550 64 GLU A CA 1
ATOM 490 C C . GLU A 1 66 ? 4.06226 -14.32737 52.81594 1.000 16.79569 64 GLU A C 1
ATOM 491 O O . GLU A 1 66 ? 3.12379 -13.63183 52.40729 1.000 18.51363 64 GLU A O 1
ATOM 497 N N . TRP A 1 67 ? 5.01505 -13.83291 53.60235 1.000 16.26438 65 TRP A N 1
ATOM 498 C CA . TRP A 1 67 ? 4.99904 -12.42168 53.98104 1.000 17.23074 65 TRP A CA 1
ATOM 499 C C . TRP A 1 67 ? 5.22735 -11.52998 52.76373 1.000 19.14465 65 TRP A C 1
ATOM 500 O O . TRP A 1 67 ? 4.55419 -10.50345 52.60852 1.000 18.70650 65 TRP A O 1
ATOM 511 N N . LEU A 1 68 ? 6.17378 -11.90228 51.89577 1.000 16.98131 66 LEU A N 1
ATOM 512 C CA . LEU A 1 68 ? 6.42984 -11.09157 50.70524 1.000 16.49290 66 LEU A CA 1
ATOM 513 C C . LEU A 1 68 ? 5.25464 -11.12491 49.74195 1.000 17.82380 66 LEU A C 1
ATOM 514 O O . LEU A 1 68 ? 5.01873 -10.14862 49.01773 1.000 19.38243 66 LEU A O 1
ATOM 519 N N . ALA A 1 69 ? 4.51189 -12.23264 49.70647 1.000 17.68320 67 ALA A N 1
ATOM 520 C CA . ALA A 1 69 ? 3.37510 -12.32453 48.80265 1.000 17.38493 67 ALA A CA 1
ATOM 521 C C . ALA A 1 69 ? 2.15494 -11.59957 49.35490 1.000 20.56731 67 ALA A C 1
ATOM 522 O O . ALA A 1 69 ? 1.34920 -11.07775 48.57927 1.000 21.28174 67 ALA A O 1
ATOM 524 N N . TYR A 1 70 ? 2.00097 -11.56505 50.68406 1.000 19.56986 68 TYR A N 1
ATOM 525 C CA . TYR A 1 70 ? 0.88127 -10.86006 51.29269 1.000 20.10969 68 TYR A CA 1
ATOM 526 C C . TYR A 1 70 ? 1.13266 -9.36323 51.31989 1.000 23.26750 68 TYR A C 1
ATOM 527 O O . TYR A 1 70 ? 0.22294 -8.56596 51.05537 1.000 25.89073 68 TYR A O 1
ATOM 536 N N . TYR A 1 71 ? 2.35174 -8.96992 51.67678 1.000 18.64166 69 TYR A N 1
ATOM 537 C CA . TYR A 1 71 ? 2.74390 -7.56672 51.71893 1.000 21.81121 69 TYR A CA 1
ATOM 538 C C . TYR A 1 71 ? 3.48531 -7.19181 50.43590 1.000 22.83828 69 TYR A C 1
ATOM 539 O O . TYR A 1 71 ? 4.61710 -6.72987 50.48181 1.000 21.03727 69 TYR A O 1
ATOM 548 N N . ASN A 1 72 ? 2.82370 -7.39015 49.28590 1.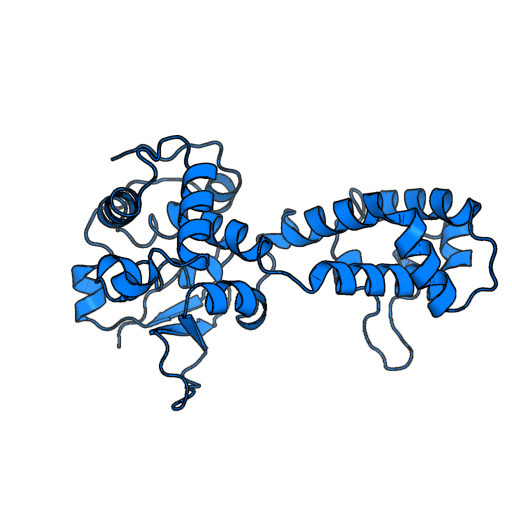000 21.41261 70 ASN A N 1
ATOM 549 C CA . ASN A 1 72 ? 3.49074 -7.37547 47.98336 1.000 18.33392 70 A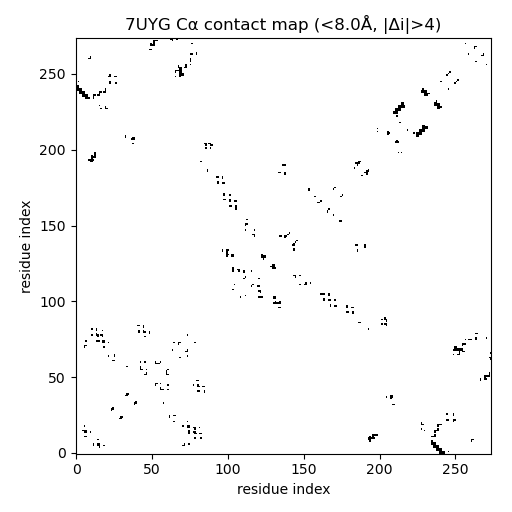SN A CA 1
ATOM 550 C C . ASN A 1 72 ? 3.57283 -5.99579 47.33723 1.000 19.58104 70 ASN A C 1
ATOM 551 O O . ASN A 1 72 ? 4.30530 -5.83719 46.35349 1.000 20.53617 70 ASN A O 1
ATOM 556 N N . ASP A 1 73 ? 2.83161 -5.00142 47.82614 1.000 20.03470 71 ASP A N 1
ATOM 557 C CA . ASP A 1 73 ? 3.02179 -3.63540 47.35548 1.000 21.59778 71 ASP A CA 1
ATOM 558 C C . ASP A 1 73 ? 4.46987 -3.23737 47.61188 1.000 22.63072 71 ASP A C 1
ATOM 559 O O . ASP A 1 73 ? 5.02053 -3.54699 48.66926 1.000 21.67909 71 ASP A O 1
ATOM 564 N N . THR A 1 74 ? 5.11429 -2.60008 46.62925 1.000 23.23569 72 THR A N 1
ATOM 565 C CA . THR A 1 74 ? 6.55230 -2.37382 46.77669 1.000 25.90897 72 THR A CA 1
ATOM 566 C C . THR A 1 74 ? 6.86345 -1.52650 48.00006 1.000 27.23771 72 THR A C 1
ATOM 567 O O . THR A 1 74 ? 7.93219 -1.68199 48.59464 1.000 24.83653 72 THR A O 1
ATOM 571 N N . ARG A 1 75 ? 5.94058 -0.64636 48.39901 1.000 23.48418 73 ARG A N 1
ATOM 572 C CA . ARG A 1 75 ? 6.15967 0.18400 49.57912 1.000 29.34590 73 ARG A CA 1
ATOM 573 C C . ARG A 1 75 ? 6.13091 -0.66093 50.84973 1.000 28.94730 73 ARG A C 1
ATOM 574 O O . ARG A 1 75 ? 6.90426 -0.41420 51.78549 1.000 33.02282 73 ARG A O 1
ATOM 582 N N . ASP A 1 76 ? 5.25264 -1.66771 50.90007 1.000 24.07404 74 ASP A N 1
ATOM 583 C CA . ASP A 1 76 ? 5.26033 -2.60914 52.01849 1.000 21.77233 74 ASP A CA 1
ATOM 584 C C . ASP A 1 76 ? 6.52897 -3.45287 52.02266 1.000 22.17906 74 ASP A C 1
ATOM 585 O O . ASP A 1 76 ? 7.08880 -3.73078 53.08919 1.000 22.89674 74 ASP A O 1
ATOM 590 N N . ILE A 1 77 ? 6.96932 -3.90887 50.84738 1.000 21.15374 75 ILE A N 1
ATOM 591 C CA A ILE A 1 77 ? 8.19218 -4.70756 50.74967 0.391 24.61405 75 ILE A CA 1
ATOM 592 C CA B ILE A 1 77 ? 8.18437 -4.71946 50.77396 0.609 23.58626 75 ILE A CA 1
ATOM 593 C C . ILE A 1 77 ? 9.36870 -3.95539 51.35923 1.000 23.05067 75 ILE A C 1
ATOM 594 O O . ILE A 1 77 ? 10.17237 -4.51497 52.12111 1.000 21.85160 75 ILE A O 1
ATOM 603 N N . GLU A 1 78 ? 9.50879 -2.67985 51.00557 1.000 25.20052 76 GLU A N 1
ATOM 604 C CA . GLU A 1 78 ? 10.58436 -1.86966 51.57321 1.000 24.58032 76 GLU A CA 1
ATOM 605 C C . GLU A 1 78 ? 10.49568 -1.83247 53.09429 1.000 28.15272 76 GLU A C 1
ATOM 606 O O . GLU A 1 78 ? 11.51021 -1.97453 53.78785 1.000 29.67786 76 GLU A O 1
ATOM 612 N N . LEU A 1 79 ? 9.28687 -1.66680 53.63480 1.000 27.15914 77 LEU A N 1
ATOM 613 C CA . LEU A 1 79 ? 9.13495 -1.52734 55.08234 1.000 30.60567 77 LEU A CA 1
ATOM 614 C C . LEU A 1 79 ? 9.44370 -2.82872 55.81925 1.000 26.18104 77 LEU A C 1
ATOM 615 O O . LEU A 1 79 ? 9.98616 -2.80048 56.93330 1.000 26.77501 77 LEU A O 1
ATOM 620 N N . ILE A 1 80 ? 9.09129 -3.97294 55.23914 1.000 22.39293 78 ILE A N 1
ATOM 621 C CA . ILE A 1 80 ? 9.31601 -5.23285 55.94946 1.000 20.74198 78 ILE A CA 1
ATOM 622 C C . ILE A 1 80 ? 10.71020 -5.80140 55.69550 1.000 26.89028 78 ILE A C 1
ATOM 623 O O . ILE A 1 80 ? 11.25664 -6.49261 56.56133 1.000 24.74506 78 ILE A O 1
ATOM 628 N N . LEU A 1 81 ? 11.32408 -5.51755 54.54503 1.000 22.75560 79 LEU A N 1
ATOM 629 C CA . LEU A 1 81 ? 12.57416 -6.18673 54.20754 1.000 22.03692 79 LEU A CA 1
ATOM 630 C C . LEU A 1 81 ? 13.80337 -5.28283 54.25354 1.000 21.38928 79 LEU A C 1
ATOM 631 O O . LEU A 1 81 ? 14.88931 -5.76687 54.59117 1.000 22.10988 79 LEU A O 1
ATOM 636 N N . ALA A 1 82 ? 13.67876 -3.98612 53.95583 1.000 23.07575 80 ALA A N 1
ATOM 637 C CA . ALA A 1 82 ? 14.86269 -3.12663 54.00501 1.000 23.32964 80 ALA A CA 1
ATOM 638 C C . ALA A 1 82 ? 15.52401 -3.08931 55.37981 1.000 27.54470 80 ALA A C 1
ATOM 639 O O . ALA A 1 82 ? 16.76033 -3.19817 55.43181 1.000 27.10467 80 ALA A O 1
ATOM 641 N N . PRO A 1 83 ? 14.80409 -2.96298 56.50142 1.000 27.15798 81 PRO A N 1
ATOM 642 C CA . PRO A 1 83 ? 15.49619 -3.01216 57.80355 1.000 28.12161 81 PRO A CA 1
ATOM 643 C C . PRO A 1 83 ? 16.18990 -4.33623 58.05575 1.000 26.17945 81 PRO A C 1
ATOM 644 O O . PRO A 1 83 ? 17.24637 -4.36280 58.70720 1.000 27.06904 81 PRO A O 1
ATOM 648 N N . VAL A 1 84 ? 15.61267 -5.43575 57.56358 1.000 25.98781 82 VAL A N 1
ATOM 649 C CA . VAL A 1 84 ? 16.22094 -6.75009 57.73669 1.000 22.81461 82 VAL A CA 1
ATOM 650 C C . VAL A 1 84 ? 17.54007 -6.83481 56.97424 1.000 24.40246 82 VAL A C 1
ATOM 651 O O . VAL A 1 84 ? 18.54994 -7.30750 57.50616 1.000 24.89874 82 VAL A O 1
ATOM 655 N N . LEU A 1 85 ? 17.55431 -6.36424 55.72090 1.000 25.18501 83 LEU A N 1
ATOM 656 C CA . LEU A 1 85 ? 18.79525 -6.35689 54.94784 1.000 23.57274 83 LEU A CA 1
ATOM 657 C C . LEU A 1 85 ? 19.83246 -5.42472 55.55713 1.000 29.39074 83 LEU A C 1
ATOM 658 O O . LEU A 1 85 ? 21.03749 -5.69885 55.49642 1.000 27.86827 83 LEU A O 1
ATOM 663 N N . PHE A 1 86 ? 19.39144 -4.29830 56.11354 1.000 26.01049 84 PHE A N 1
ATOM 664 C CA . PHE A 1 86 ? 20.33313 -3.40221 56.77194 1.000 31.96232 84 PHE A CA 1
ATOM 665 C C . PHE A 1 86 ? 20.99325 -4.08496 57.96222 1.000 30.50575 84 PHE A C 1
ATOM 666 O O . PHE A 1 86 ? 22.18410 -3.87607 58.22900 1.000 31.14016 84 PHE A O 1
ATOM 674 N N . ASN A 1 87 ? 20.23166 -4.89229 58.70128 1.000 28.76722 85 ASN A N 1
ATOM 675 C CA . ASN A 1 87 ? 20.80794 -5.58306 59.85161 1.000 30.14647 85 ASN A CA 1
ATOM 676 C C . ASN A 1 87 ? 21.71240 -6.72573 59.40712 1.000 34.88562 85 ASN A C 1
ATOM 677 O O . ASN A 1 87 ? 22.78170 -6.94671 59.99169 1.000 33.97186 85 ASN A O 1
ATOM 682 N N . LEU A 1 88 ? 21.29115 -7.46578 58.37820 1.000 27.30150 86 LEU A N 1
ATOM 683 C CA . LEU A 1 88 ? 22.10146 -8.55904 57.85235 1.000 27.62398 86 LEU A CA 1
ATOM 684 C C . LEU A 1 88 ? 23.43451 -8.05014 57.31601 1.000 28.62358 86 LEU A C 1
ATOM 685 O O . LEU A 1 88 ? 24.46994 -8.70931 57.47548 1.000 29.79061 86 LEU A O 1
ATOM 690 N N . ASN A 1 89 ? 23.41943 -6.89089 56.64853 1.000 28.79263 87 ASN A N 1
ATOM 691 C CA . ASN A 1 89 ? 24.64942 -6.31362 56.11230 1.000 30.63812 87 ASN A CA 1
ATOM 692 C C . ASN A 1 89 ? 25.69955 -6.11229 57.19847 1.000 37.68173 87 ASN A C 1
ATOM 693 O O . ASN A 1 89 ? 26.89402 -6.31958 56.95934 1.000 37.77683 87 ASN A O 1
ATOM 698 N N . GLN A 1 90 ? 25.26836 -5.71459 58.39787 1.000 33.73732 88 GLN A N 1
ATOM 699 C CA . GLN A 1 90 ? 26.20297 -5.48583 59.49848 1.000 36.44008 88 GLN A CA 1
ATOM 700 C C . GLN A 1 90 ? 26.96280 -6.74966 59.88137 1.000 42.13273 88 GLN A C 1
ATOM 701 O O . GLN A 1 90 ? 28.08867 -6.66352 60.38948 1.000 44.57572 88 GLN A O 1
ATOM 707 N N . LYS A 1 91 ? 26.36934 -7.92642 59.66226 1.000 37.00445 89 LYS A N 1
ATOM 708 C CA . LYS A 1 91 ? 27.06762 -9.17780 59.93569 1.000 36.00154 89 LYS A CA 1
ATOM 709 C C . LYS A 1 91 ? 28.18084 -9.44809 58.93641 1.000 39.59949 89 LYS A C 1
ATOM 710 O O . LYS A 1 91 ? 29.02668 -10.31191 59.19298 1.000 45.16294 89 LYS A O 1
ATOM 716 N N . TYR A 1 92 ? 28.20937 -8.71794 57.82190 1.000 35.80112 90 TYR A N 1
ATOM 717 C CA . TYR A 1 92 ? 29.16993 -8.94453 56.75326 1.000 36.29742 90 TYR A CA 1
ATOM 718 C C . TYR A 1 92 ? 30.03090 -7.70866 56.57535 1.000 44.86614 90 TYR A C 1
ATOM 719 O O . TYR A 1 92 ? 30.04140 -7.08992 55.50787 1.000 48.07601 90 TYR A O 1
ATOM 728 N N . GLN A 1 93 ? 30.72808 -7.33338 57.63163 1.000 40.72905 91 GLN A N 1
ATOM 729 C CA . GLN A 1 93 ? 31.68311 -6.23798 57.60176 1.000 43.15352 91 GLN A CA 1
ATOM 730 C C . GLN A 1 93 ? 32.95996 -6.74175 58.27037 1.000 45.98958 91 GLN A C 1
ATOM 731 O O . GLN A 1 93 ? 33.34411 -6.29806 59.35394 1.000 49.72273 91 GLN A O 1
ATOM 737 N N . ASP A 1 94 ? 33.61496 -7.68856 57.59438 1.000 47.21933 92 ASP A N 1
ATOM 738 C CA . ASP A 1 94 ? 34.77326 -8.37281 58.15376 1.000 52.97165 92 ASP A CA 1
ATOM 739 C C . ASP A 1 94 ? 35.95790 -7.44313 58.38022 1.000 51.96911 92 ASP A C 1
ATOM 740 O O . ASP A 1 94 ? 36.81857 -7.75117 59.20959 1.000 58.91406 92 ASP A O 1
ATOM 742 N N . HIS A 1 95 ? 36.02886 -6.32120 57.66941 1.000 51.98115 93 HIS A N 1
ATOM 743 C CA . HIS A 1 95 ? 37.18113 -5.43379 57.75891 1.000 55.22282 93 HIS A CA 1
ATOM 744 C C . HIS A 1 95 ? 36.88477 -4.15426 58.52875 1.000 63.73558 93 HIS A C 1
ATOM 745 O O . HIS A 1 95 ? 37.74358 -3.27056 58.59764 1.000 59.16083 93 HIS A O 1
ATOM 752 N N . LEU A 1 96 ? 35.70027 -4.04025 59.12764 1.000 23.23986 94 LEU A N 1
ATOM 753 C CA . LEU A 1 96 ? 35.34506 -2.80699 59.81569 1.000 21.73384 94 LEU A CA 1
ATOM 754 C C . LEU A 1 96 ? 36.12323 -2.63874 61.12295 1.000 19.10521 94 LEU A C 1
ATOM 755 O O . LEU A 1 96 ? 36.51496 -1.51611 61.47383 1.000 18.04336 94 LEU A O 1
ATOM 760 N N . ASP A 1 97 ? 36.37520 -3.74053 61.84852 1.000 21.55230 95 ASP A N 1
ATOM 761 C CA . ASP A 1 97 ? 37.19088 -3.64119 63.05825 1.000 19.86702 95 ASP A CA 1
ATOM 762 C C . ASP A 1 97 ? 38.57686 -3.08109 62.73938 1.000 19.00657 95 ASP A C 1
ATOM 763 O O . ASP A 1 97 ? 39.06822 -2.17794 63.43621 1.000 19.78389 95 ASP A O 1
ATOM 768 N N . GLU A 1 98 ? 39.21683 -3.60181 61.68165 1.000 20.49721 96 GLU A N 1
ATOM 769 C CA . GLU A 1 98 ? 40.53929 -3.10112 61.29339 1.000 18.32506 96 GLU A CA 1
ATOM 770 C C . GLU A 1 98 ? 40.46952 -1.64652 60.87966 1.000 16.27359 96 GLU A C 1
ATOM 771 O O . GLU A 1 98 ? 41.36067 -0.85642 61.21455 1.000 17.84517 96 GLU A O 1
ATOM 777 N N . GLU A 1 99 ? 39.41737 -1.27149 60.14168 1.000 16.39934 97 GLU A N 1
ATOM 778 C CA . GLU A 1 99 ? 39.27137 0.10961 59.68325 1.000 16.30394 97 GLU A CA 1
ATOM 779 C C . GLU A 1 99 ? 39.12128 1.07667 60.86168 1.000 16.62675 97 GLU A C 1
ATOM 780 O O . GLU A 1 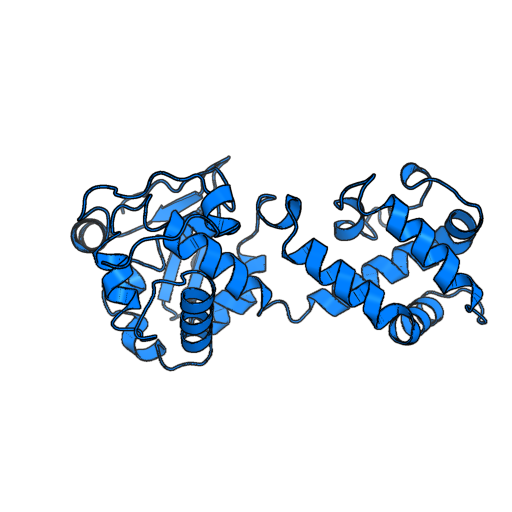99 ? 39.74603 2.14730 60.87716 1.000 16.92905 97 GLU A O 1
ATOM 786 N N . ILE A 1 100 ? 38.28643 0.72769 61.84992 1.000 15.98673 98 ILE A N 1
ATOM 787 C CA . ILE A 1 100 ? 38.09344 1.60190 63.00349 1.000 15.56496 98 ILE A CA 1
ATOM 788 C C . ILE A 1 100 ? 39.36358 1.67704 63.84374 1.000 16.32000 98 ILE A C 1
ATOM 789 O O . ILE A 1 100 ? 39.73707 2.75332 64.32763 1.000 15.27606 98 ILE A O 1
ATOM 794 N N . LEU A 1 101 ? 40.05956 0.54545 64.01051 1.000 16.36320 99 LEU A N 1
ATOM 795 C CA . LEU A 1 101 ? 41.33698 0.58524 64.71536 1.000 16.92107 99 LEU A CA 1
ATOM 796 C C . LEU A 1 101 ? 42.31493 1.52145 64.01302 1.000 14.23293 99 LEU A C 1
ATOM 797 O O . LEU A 1 101 ? 43.01485 2.29681 64.67085 1.000 15.60627 99 LEU A O 1
ATOM 802 N N . ASN A 1 102 ? 42.36044 1.48891 62.67756 1.000 13.82765 100 ASN A N 1
ATOM 803 C CA . ASN A 1 102 ? 43.27670 2.37215 61.95908 1.000 14.15694 100 ASN A CA 1
ATOM 804 C C . ASN A 1 102 ? 42.87013 3.83535 62.10240 1.000 16.17995 100 ASN A C 1
ATOM 805 O O . ASN A 1 102 ? 43.73732 4.70622 62.24784 1.000 14.73065 100 ASN A O 1
ATOM 810 N N . GLU A 1 103 ? 41.55705 4.12051 62.08600 1.000 12.85727 101 GLU A N 1
ATOM 811 C CA . GLU A 1 103 ? 41.08450 5.48634 62.32966 1.000 14.81229 101 GLU A CA 1
ATOM 812 C C . GLU A 1 103 ? 41.47049 5.96429 63.72758 1.000 14.58777 101 GLU A C 1
ATOM 813 O O . GLU A 1 103 ? 41.99258 7.07639 63.89399 1.000 14.44415 101 GLU A O 1
ATOM 819 N N . LEU A 1 104 ? 41.20283 5.13725 64.75503 1.000 13.47267 102 L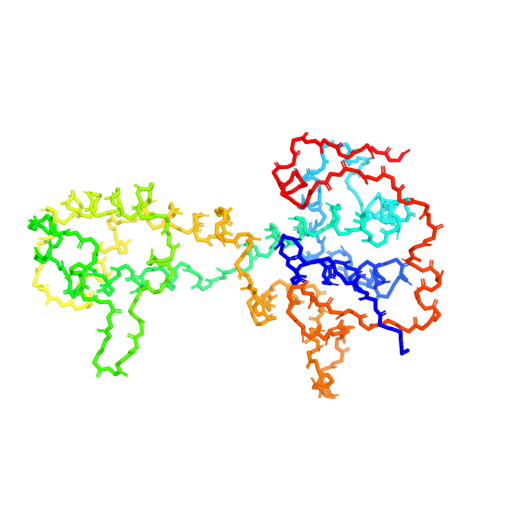EU A N 1
ATOM 820 C CA . LEU A 1 104 ? 41.50710 5.53785 66.12692 1.000 14.19910 102 LEU A CA 1
ATOM 821 C C . LEU A 1 104 ? 43.00801 5.67726 66.32570 1.000 14.71345 102 LEU A C 1
ATOM 822 O O . LEU A 1 104 ? 43.47068 6.57950 67.03817 1.000 15.17873 102 LEU A O 1
ATOM 827 N N . THR A 1 105 ? 43.78644 4.80842 65.67049 1.000 14.62341 103 THR A N 1
ATOM 828 C CA . THR A 1 105 ? 45.24162 4.92750 65.68836 1.000 14.82009 103 THR A CA 1
ATOM 829 C C . THR A 1 105 ? 45.70504 6.25318 65.09400 1.000 14.74744 103 THR A C 1
ATOM 830 O O . THR A 1 105 ? 46.56095 6.93056 65.66576 1.000 14.86477 103 THR A O 1
ATOM 834 N N . ASN A 1 106 ? 45.15811 6.64381 63.93379 1.000 13.30160 104 ASN A N 1
ATOM 835 C CA . ASN A 1 106 ? 45.54020 7.93026 63.34650 1.000 14.38596 104 ASN A CA 1
ATOM 836 C C . ASN A 1 106 ? 45.17520 9.08796 64.26687 1.000 14.48212 104 ASN A C 1
ATOM 837 O O . ASN A 1 106 ? 45.96079 10.03247 64.43449 1.000 14.96662 104 ASN A O 1
ATOM 842 N N . LEU A 1 107 ? 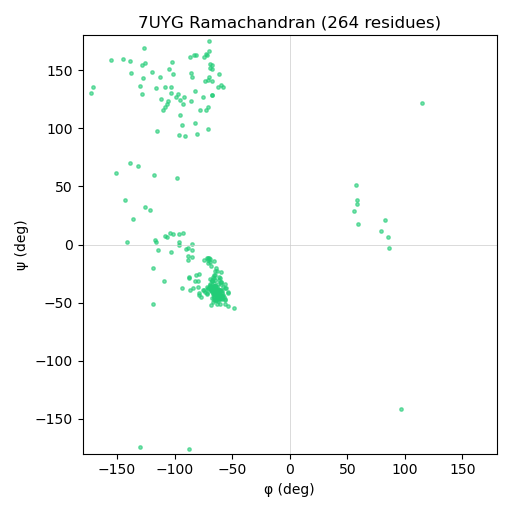43.97031 9.05035 64.84266 1.000 14.05048 105 LEU A N 1
ATOM 843 C CA . LEU A 1 107 ? 43.52573 10.11249 65.74319 1.000 13.82636 105 LEU A CA 1
ATOM 844 C C . LEU A 1 107 ? 44.50180 10.29319 66.90146 1.000 14.40893 105 LEU A C 1
ATOM 845 O O . LEU A 1 107 ? 44.96829 11.40698 67.16835 1.000 14.87848 105 LEU A O 1
ATOM 850 N N . VAL A 1 108 ? 44.84610 9.18928 67.58343 1.000 14.23322 106 VAL A N 1
ATOM 851 C CA . VAL A 1 108 ? 45.69369 9.26368 68.77363 1.000 15.04611 106 VAL A CA 1
ATOM 852 C C . VAL A 1 108 ? 47.13409 9.58540 68.40443 1.000 15.36541 106 VAL A C 1
ATOM 853 O O . VAL A 1 108 ? 47.78087 10.41585 69.04987 1.000 17.53911 106 VAL A O 1
ATOM 857 N N . TRP A 1 109 ? 47.65030 8.96498 67.33931 1.000 14.67842 107 TRP A N 1
ATOM 858 C CA . TRP A 1 109 ? 49.03517 9.19112 66.94608 1.000 15.35778 107 TRP A CA 1
ATOM 859 C C . TRP A 1 109 ? 49.29092 10.65278 66.58487 1.000 16.01924 107 TRP A C 1
ATOM 860 O O . TRP A 1 109 ? 50.29798 11.23162 67.00245 1.000 18.61718 107 TRP A O 1
ATOM 871 N N . LYS A 1 110 ? 48.38340 11.27156 65.82611 1.000 15.56119 108 LYS A N 1
ATOM 872 C CA . LYS A 1 110 ? 48.59741 12.65453 65.41232 1.000 16.25005 108 LYS A CA 1
ATOM 873 C C . LYS A 1 110 ? 48.13799 13.66450 66.46020 1.000 16.15153 108 LYS A C 1
ATOM 874 O O . LYS A 1 110 ? 48.50488 14.84633 66.35689 1.000 20.19284 108 LYS A O 1
ATOM 880 N N . ASN A 1 111 ? 47.40936 13.22616 67.49585 1.000 15.97173 109 ASN A N 1
ATOM 881 C CA . ASN A 1 111 ? 46.80940 14.19793 68.40564 1.000 16.03034 109 ASN A CA 1
ATOM 882 C C . ASN A 1 111 ? 46.95517 13.84021 69.87809 1.000 17.82437 109 ASN A C 1
ATOM 883 O O . ASN A 1 111 ? 46.19339 14.35840 70.69638 1.000 17.53573 109 ASN A O 1
ATOM 888 N N . LYS A 1 112 ? 47.92522 12.99771 70.24261 1.000 17.52641 110 LYS A N 1
ATOM 889 C CA . LYS A 1 112 ? 48.03961 12.56335 71.63530 1.000 18.28971 110 LYS A CA 1
ATOM 890 C C . LYS A 1 112 ? 48.11175 13.74401 72.60058 1.000 17.25319 110 LYS A C 1
ATOM 891 O O . LYS A 1 112 ? 47.33630 13.81488 73.56944 1.000 17.99784 110 LYS A O 1
ATOM 897 N N . ALA A 1 113 ? 49.04276 14.68153 72.36728 1.000 17.58532 111 ALA A N 1
ATOM 898 C CA . ALA A 1 113 ? 49.15632 15.81337 73.28180 1.000 19.79212 111 ALA A CA 1
ATOM 899 C C . ALA A 1 113 ? 47.92438 16.71692 73.22391 1.000 20.01317 111 ALA A C 1
ATOM 900 O O . ALA A 1 113 ? 47.47983 17.21907 74.26330 1.000 22.27523 111 ALA A O 1
ATOM 902 N N . ASN A 1 114 ? 47.34930 16.92754 72.03337 1.000 19.52674 112 ASN A N 1
ATOM 903 C CA . ASN A 1 114 ? 46.13202 17.73447 71.93424 1.000 20.76210 112 ASN A CA 1
ATOM 904 C C . ASN A 1 114 ? 45.02592 17.16122 72.81048 1.000 18.39054 112 ASN A C 1
ATOM 905 O O . ASN A 1 114 ? 44.33477 17.89760 73.52890 1.000 22.54710 112 ASN A O 1
ATOM 910 N N . ILE A 1 115 ? 44.84759 15.83951 72.75245 1.000 17.10708 113 ILE A N 1
ATOM 911 C CA . ILE A 1 115 ? 43.80632 15.16347 73.51722 1.000 19.16574 113 ILE A CA 1
ATOM 912 C C . ILE A 1 115 ? 44.09181 15.27686 75.00758 1.000 19.93456 113 ILE A C 1
ATOM 913 O O . ILE A 1 115 ? 43.21204 15.63569 75.79773 1.000 20.81661 113 ILE A O 1
ATOM 918 N N . GLU A 1 116 ? 45.33748 14.99698 75.40870 1.000 19.12232 114 GLU A N 1
ATOM 919 C CA . GLU A 1 116 ? 45.69828 15.07952 76.82055 1.000 19.86419 114 GLU A CA 1
ATOM 920 C C . GLU A 1 116 ? 45.48123 16.47748 77.37097 1.000 21.74529 114 GLU A C 1
ATOM 921 O O . GLU A 1 116 ? 45.14028 16.62964 78.55115 1.000 26.85456 114 GLU A O 1
ATOM 927 N N . ASN A 1 117 ? 45.66409 17.50464 76.54000 1.000 20.52241 115 ASN A N 1
ATOM 928 C CA . ASN A 1 117 ? 45.56560 18.89630 76.95588 1.000 24.31816 115 ASN A CA 1
ATOM 929 C C . ASN A 1 117 ? 44.13806 19.43316 76.92969 1.000 26.78925 115 ASN A C 1
ATOM 930 O O . ASN A 1 117 ? 43.92937 20.61012 77.25554 1.000 29.78913 115 ASN A O 1
ATOM 935 N N . GLY A 1 118 ? 43.16372 18.61022 76.55538 1.000 23.82195 116 GLY A N 1
ATOM 936 C CA . GLY A 1 118 ? 41.77419 19.02211 76.58277 1.000 24.55844 116 GLY A CA 1
ATOM 937 C C . GLY A 1 118 ? 41.31258 19.81138 75.37894 1.000 24.45267 116 GLY A C 1
ATOM 938 O O . GLY A 1 118 ? 40.30911 20.52395 75.47511 1.000 25.61598 116 GLY A O 1
ATOM 939 N N . GLN A 1 119 ? 42.00593 19.70493 74.25058 1.000 23.32966 117 GLN A N 1
ATOM 940 C CA . GLN A 1 119 ? 41.58190 20.41447 73.05351 1.000 21.83648 117 GLN A CA 1
ATOM 941 C C . GLN A 1 119 ? 40.26170 19.85690 72.52928 1.000 20.27259 117 GLN A C 1
ATOM 942 O O . GLN A 1 119 ? 39.89737 18.70442 72.78111 1.000 19.90857 117 GLN A O 1
ATOM 948 N N . ALA A 1 120 ? 39.53252 20.70994 71.80699 1.000 18.77718 118 ALA A N 1
ATOM 949 C CA . ALA A 1 120 ? 38.25538 20.32530 71.22482 1.000 18.60463 118 ALA A CA 1
ATOM 950 C C . ALA A 1 120 ? 38.46634 19.59195 69.90629 1.000 18.23634 118 ALA A C 1
ATOM 951 O O . ALA A 1 120 ? 39.53376 19.66223 69.29447 1.000 17.28008 118 ALA A O 1
ATOM 953 N N . TRP A 1 121 ? 37.41473 18.89569 69.45456 1.000 17.06914 119 TRP A N 1
ATOM 954 C CA . TRP A 1 121 ? 37.51512 18.12317 68.21667 1.000 16.74637 119 TRP A CA 1
ATOM 955 C C . TRP A 1 121 ? 37.99707 18.96611 67.02958 1.000 16.40725 119 TRP A C 1
ATOM 956 O O . TRP A 1 121 ? 38.80997 18.50162 66.22038 1.000 16.83784 119 TRP A O 1
ATOM 967 N N . PHE A 1 122 ? 37.51241 20.20522 66.89944 1.000 15.84357 120 PHE A N 1
ATOM 968 C CA . PHE A 1 122 ? 37.89789 20.99912 65.73521 1.000 14.12158 120 PHE A CA 1
ATOM 969 C C . PHE A 1 122 ? 39.38530 21.31258 65.70445 1.000 16.52567 120 PHE A C 1
ATOM 970 O O . PHE A 1 122 ? 39.91553 21.61946 64.63235 1.000 18.12706 120 PHE A O 1
ATOM 978 N N . GLN A 1 123 ? 40.06422 21.23268 66.85363 1.000 16.70747 121 GLN A N 1
ATOM 979 C CA . GLN A 1 123 ? 41.48153 21.56658 66.94388 1.000 16.30329 121 GLN A CA 1
ATOM 980 C C . GLN A 1 123 ? 42.39105 20.40949 66.56607 1.000 17.18584 121 GLN A C 1
ATOM 981 O O . GLN A 1 123 ? 43.60806 20.61766 66.47440 1.000 20.45861 121 GLN A O 1
ATOM 987 N N . LEU A 1 124 ? 41.84054 19.22861 66.30354 1.000 15.73046 122 LEU A N 1
ATOM 988 C CA . LEU A 1 124 ? 42.65580 18.05509 66.04249 1.000 15.45978 122 LEU A CA 1
ATOM 989 C C . LEU A 1 124 ? 43.04030 17.99007 64.57283 1.000 19.07918 122 LEU A C 1
ATOM 990 O O . LEU A 1 124 ? 42.30970 18.46248 63.69412 1.000 22.05603 122 LEU A O 1
ATOM 995 N N . GLN A 1 125 ? 44.22201 17.44450 64.31512 1.000 15.12405 123 GLN A N 1
ATOM 996 C CA . GLN A 1 125 ? 44.63319 17.14259 62.94764 1.000 15.05954 123 GLN A CA 1
ATOM 997 C C . GLN A 1 125 ? 43.81483 15.97010 62.41803 1.000 14.35876 123 GLN A C 1
ATOM 998 O O . GLN A 1 125 ? 43.87888 14.86619 62.96542 1.000 15.28908 123 GLN A O 1
ATOM 1004 N N . ASN A 1 126 ? 43.04878 16.20321 61.35259 1.000 15.08554 124 ASN A N 1
ATOM 1005 C CA . ASN A 1 126 ? 42.18272 15.17978 60.77934 1.000 13.78440 124 ASN A CA 1
ATOM 1006 C C . ASN A 1 126 ? 42.57621 14.79866 59.36259 1.000 14.10256 124 ASN A C 1
ATOM 1007 O O . ASN A 1 126 ? 41.88271 13.98540 58.73576 1.000 16.12669 124 ASN A O 1
ATOM 1012 N N . THR A 1 127 ? 43.65367 15.37830 58.84347 1.000 15.67407 125 THR A N 1
ATOM 1013 C CA . THR A 1 127 ? 44.08014 15.21385 57.46374 1.000 16.46722 125 THR A CA 1
ATOM 1014 C C . THR A 1 127 ? 45.55164 14.83783 57.46184 1.000 16.23304 125 THR A C 1
ATOM 1015 O O . THR A 1 127 ? 46.35515 15.42805 58.19779 1.000 18.68308 125 THR A O 1
ATOM 1019 N N . GLY A 1 128 ? 45.90561 13.85917 56.63389 1.000 15.86649 126 GLY A N 1
ATOM 1020 C CA . GLY A 1 128 ? 47.27552 13.40156 56.54772 1.000 17.59816 126 GLY A CA 1
ATOM 1021 C C . GLY A 1 128 ? 48.11018 14.20240 55.55564 1.000 18.04745 126 GLY A C 1
ATOM 1022 O O . GLY A 1 128 ? 47.66266 15.17091 54.94150 1.000 19.20809 126 GLY A O 1
ATOM 1023 N N . ASP A 1 129 ? 49.35523 13.75047 55.39452 1.000 21.29085 127 ASP A N 1
ATOM 1024 C CA . ASP A 1 129 ? 50.33494 14.45397 54.57450 1.000 22.75802 127 ASP A CA 1
ATOM 1025 C C . ASP A 1 129 ? 50.04650 14.38711 53.07564 1.000 22.75241 127 ASP A C 1
ATOM 1026 O O . ASP A 1 129 ? 50.70084 15.10326 52.30530 1.000 25.08283 127 ASP A O 1
ATOM 1031 N N . LEU A 1 130 ? 49.11511 13.54300 52.63931 1.000 19.63515 128 LEU A N 1
ATOM 1032 C CA . LEU A 1 130 ? 48.65372 13.52781 51.25971 1.000 20.12337 128 LEU A CA 1
ATOM 1033 C C . LEU A 1 130 ? 47.28828 14.17914 51.09690 1.000 20.96509 128 LEU A C 1
ATOM 1034 O O . LEU A 1 130 ? 46.69258 14.08912 50.01688 1.000 21.10544 128 LEU A O 1
ATOM 1039 N N . GLY A 1 131 ? 46.79241 14.84769 52.13250 1.000 20.26392 129 GLY A N 1
ATOM 1040 C CA . GLY A 1 131 ? 45.45442 15.40812 52.07876 1.000 20.95312 129 GLY A CA 1
ATOM 1041 C C . GLY A 1 131 ? 44.35171 14.40913 52.32252 1.000 21.49632 129 GLY A C 1
ATOM 1042 O O . GLY A 1 131 ? 43.17897 14.71838 52.06490 1.000 22.27434 129 GLY A O 1
ATOM 1043 N N . GLU A 1 132 ? 44.69494 13.21599 52.78252 1.000 17.92078 130 GLU A N 1
ATOM 1044 C CA . GLU A 1 132 ? 43.72085 12.15639 52.99314 1.000 15.72502 130 GLU A CA 1
ATOM 1045 C C . GLU A 1 132 ? 43.06160 12.28625 54.36075 1.000 16.05370 130 GLU A C 1
ATOM 1046 O O . GLU A 1 132 ? 43.69497 12.67408 55.34761 1.000 16.81661 130 GLU A O 1
ATOM 1052 N N . ALA A 1 133 ? 41.78175 11.94574 54.41685 1.000 15.64344 131 ALA A N 1
ATOM 1053 C CA . ALA A 1 133 ? 41.08612 11.91992 55.69943 1.000 15.37079 131 ALA A CA 1
ATOM 1054 C C . ALA A 1 133 ? 41.63005 10.80331 56.58929 1.000 14.11006 131 ALA A C 1
ATOM 1055 O O . ALA A 1 133 ? 41.73288 9.64487 56.16956 1.000 17.22175 131 ALA A O 1
ATOM 1057 N N . LEU A 1 134 ? 41.97884 11.15515 57.81998 1.000 13.99882 132 LEU A N 1
ATOM 1058 C CA . LEU A 1 134 ? 42.56332 10.19916 58.74913 1.000 14.13171 132 LEU A CA 1
ATOM 1059 C C . LEU A 1 134 ? 41.54322 9.40975 59.55621 1.000 16.41207 132 LEU A C 1
ATOM 1060 O O . LEU A 1 134 ? 41.85711 8.29197 59.98299 1.000 15.74799 132 LEU A O 1
ATOM 1065 N N . PHE A 1 135 ? 40.36402 9.97255 59.82918 1.000 15.28046 133 PHE A N 1
ATOM 1066 C CA . PHE A 1 135 ? 39.36681 9.24943 60.61857 1.000 13.25650 133 PHE A CA 1
ATOM 1067 C C . PHE A 1 135 ? 37.96133 9.70631 60.21779 1.000 14.51161 133 PHE A C 1
ATOM 1068 O O . PHE A 1 135 ? 37.21400 10.25656 61.04457 1.000 15.33576 133 PHE A O 1
ATOM 1076 N N . PRO A 1 136 ? 37.56946 9.51122 58.95891 1.000 15.49720 134 PRO A N 1
ATOM 1077 C CA . PRO A 1 136 ? 36.27367 10.06231 58.51171 1.000 15.32400 134 PRO A CA 1
ATOM 1078 C C . PRO A 1 136 ? 35.07226 9.45559 59.21174 1.000 16.86860 134 PRO A C 1
ATOM 1079 O O . PRO A 1 136 ? 34.08351 10.16754 59.44563 1.000 18.78714 134 PRO A O 1
ATOM 1083 N N . LYS A 1 137 ? 35.10139 8.16317 59.53858 1.000 15.99227 135 LYS A N 1
ATOM 1084 C CA . LYS A 1 137 ? 33.93033 7.58054 60.18429 1.000 15.21031 135 LYS A CA 1
ATOM 1085 C C . LYS A 1 137 ? 33.78546 8.09698 61.60697 1.000 14.08730 135 LYS A C 1
ATOM 1086 O O . LYS A 1 137 ? 32.66095 8.38260 62.04829 1.000 17.48489 135 LYS A O 1
ATOM 1092 N N . LEU A 1 138 ? 34.90237 8.29075 62.30974 1.000 14.81396 136 LEU A N 1
ATOM 1093 C CA . LEU A 1 138 ? 34.81548 8.85468 63.65491 1.000 13.73288 136 LEU A CA 1
ATOM 1094 C C . LEU A 1 138 ? 34.33900 10.29633 63.60348 1.000 15.97496 136 LEU A C 1
ATOM 1095 O O . LEU A 1 138 ? 33.54282 10.72164 64.44873 1.000 17.43160 136 LEU A O 1
ATOM 1100 N N . GLU A 1 139 ? 34.79854 11.07109 62.61347 1.000 16.68008 137 GLU A N 1
ATOM 1101 C CA . GLU A 1 139 ? 34.41919 12.47765 62.63581 1.000 20.09926 137 GLU A CA 1
ATOM 1102 C C . GLU A 1 139 ? 32.96829 12.68566 62.22796 1.000 19.55976 137 GLU A C 1
ATOM 1103 O O . GLU A 1 139 ? 32.41293 13.75071 62.51029 1.000 22.29564 137 GLU A O 1
ATOM 1109 N N . ASN A 1 140 ? 32.31962 11.67591 61.65197 1.000 17.63304 138 ASN A N 1
ATOM 1110 C CA . ASN A 1 140 ? 30.90731 11.74260 61.31700 1.000 21.27407 138 ASN A CA 1
ATOM 1111 C C . ASN A 1 140 ? 29.99759 11.28720 62.44834 1.000 19.95228 138 ASN A C 1
ATOM 1112 O O . ASN A 1 140 ? 28.77269 11.36615 62.29816 1.000 25.24510 138 ASN A O 1
ATOM 1117 N N . LEU A 1 141 ? 30.55681 10.83295 63.56876 1.000 17.35016 139 LEU A N 1
ATOM 1118 C CA . LEU A 1 141 ? 29.73401 10.55754 64.73760 1.000 17.27361 139 LEU A CA 1
ATOM 1119 C C . LEU A 1 141 ? 29.21461 11.86605 65.32988 1.000 19.06120 139 LEU A C 1
ATOM 1120 O O . LEU A 1 141 ? 29.66963 12.95743 64.98780 1.000 20.54961 139 LEU A O 1
ATOM 1125 N N . ASP A 1 142 ? 28.23380 11.75277 66.21741 1.000 18.70488 140 ASP A N 1
ATOM 1126 C CA . ASP A 1 142 ? 27.59194 12.94449 66.76737 1.000 18.22567 140 ASP A CA 1
ATOM 1127 C C . ASP A 1 142 ? 28.57495 13.71017 67.63911 1.000 19.28583 140 ASP A C 1
ATOM 1128 O O . ASP A 1 142 ? 29.19309 13.13151 68.52454 1.000 17.16031 140 ASP A O 1
ATOM 1133 N N . LEU A 1 143 ? 28.71480 15.01703 67.39414 1.000 18.91603 141 LEU A N 1
ATOM 1134 C CA . LEU A 1 143 ? 29.74033 15.79074 68.09377 1.000 16.17159 141 LEU A CA 1
ATOM 1135 C C . LEU A 1 143 ? 29.52683 15.77164 69.60682 1.000 18.05258 141 LEU A C 1
ATOM 1136 O O . LEU A 1 143 ? 30.44901 15.46098 70.37196 1.000 18.12906 141 LEU A O 1
ATOM 1141 N N . LYS A 1 144 ? 28.31885 16.08866 70.05944 1.000 18.73263 142 LYS A N 1
ATOM 1142 C CA . LYS A 1 144 ? 28.07564 16.16339 71.49734 1.000 20.70623 142 LYS A CA 1
ATOM 1143 C C . LYS A 1 144 ? 27.94189 14.78271 72.13775 1.000 19.53688 142 LYS A C 1
ATOM 1144 O O . LYS A 1 144 ? 28.50102 14.54034 73.21239 1.000 21.56373 142 LYS A O 1
ATOM 1150 N N . LYS A 1 145 ? 27.17913 13.88178 71.51880 1.000 20.18421 143 LYS A N 1
ATOM 1151 C CA . LYS A 1 145 ? 26.85865 12.61813 72.18384 1.000 20.26555 143 LYS A CA 1
ATOM 1152 C C . LYS A 1 145 ? 27.97228 11.58527 72.06669 1.000 19.31062 143 LYS A C 1
ATOM 1153 O O . LYS A 1 145 ? 28.08177 10.70903 72.93509 1.000 21.35803 143 LYS A O 1
ATOM 1159 N N . ASP A 1 146 ? 28.79769 11.66785 71.02312 1.000 17.30931 144 ASP A N 1
ATOM 1160 C CA . ASP A 1 146 ? 29.80676 10.65829 70.72218 1.000 16.27489 144 ASP A CA 1
ATOM 1161 C C . ASP A 1 146 ? 31.21880 11.21926 70.75454 1.000 17.15938 144 ASP A C 1
ATOM 1162 O O . ASP A 1 146 ? 32.10702 10.63092 71.39485 1.000 16.36816 144 ASP A O 1
ATOM 1167 N N . ARG A 1 147 ? 31.48302 12.32685 70.04610 1.000 16.87230 145 ARG A N 1
ATOM 1168 C CA . ARG A 1 147 ? 32.87632 12.72652 69.87480 1.000 15.42724 145 ARG A CA 1
ATOM 1169 C C . ARG A 1 147 ? 33.45737 13.33256 71.14595 1.000 17.31722 145 ARG A C 1
ATOM 1170 O O . ARG A 1 147 ? 34.61406 13.05010 71.48312 1.000 18.56980 145 ARG A O 1
ATOM 1178 N N . ALA A 1 148 ? 32.68452 14.13430 71.87678 1.000 19.89125 146 ALA A N 1
ATOM 1179 C CA . ALA A 1 148 ? 33.20253 14.65556 73.14131 1.000 19.28732 146 ALA A CA 1
ATOM 1180 C C . ALA A 1 148 ? 33.44851 13.53882 74.14102 1.000 20.64916 146 ALA A C 1
ATOM 1181 O O . ALA A 1 148 ? 34.54901 13.50326 74.72266 1.000 21.50330 146 ALA A O 1
ATOM 1183 N N . PRO A 1 149 ? 32.52863 12.59549 74.36590 1.000 19.96768 147 PRO A N 1
ATOM 1184 C CA . PRO A 1 149 ? 32.85256 11.45956 75.24447 1.000 20.78581 147 PRO A CA 1
ATOM 1185 C C . PRO A 1 149 ? 34.00701 10.62339 74.74023 1.000 19.38707 147 PRO A C 1
ATOM 1186 O O . PRO A 1 149 ? 34.75058 10.06439 75.55715 1.000 18.51923 147 PRO A O 1
ATOM 1190 N N . LEU A 1 150 ? 34.20199 10.52604 73.42299 1.000 15.84398 148 LEU A N 1
ATOM 1191 C CA . LEU A 1 150 ? 35.35096 9.79243 72.90876 1.000 14.28739 148 LEU A CA 1
ATOM 1192 C C . LEU A 1 150 ? 36.65882 10.43425 73.36068 1.000 16.91787 148 LEU A C 1
ATOM 1193 O O . LEU A 1 150 ? 37.58672 9.73866 73.79440 1.000 16.16169 148 LEU A O 1
ATOM 1198 N N . LEU A 1 151 ? 36.76017 11.76495 73.25997 1.000 17.24513 149 LEU A N 1
ATOM 1199 C CA . LEU A 1 151 ? 37.98616 12.42536 73.70136 1.000 17.32740 149 LEU A CA 1
ATOM 1200 C C . LEU A 1 151 ? 38.20932 12.24752 75.20142 1.000 17.44653 149 LEU A C 1
ATOM 1201 O O . LEU A 1 151 ? 39.35118 12.03045 75.63840 1.000 18.79160 149 LEU A O 1
ATOM 1206 N N . ASP A 1 152 ? 37.14113 12.33070 76.01066 1.000 18.46901 150 ASP A N 1
ATOM 1207 C CA . ASP A 1 152 ? 37.28373 12.09018 77.44717 1.000 18.15519 150 ASP A CA 1
ATOM 1208 C C . ASP A 1 152 ? 37.77481 10.67173 77.71225 1.000 18.99150 150 ASP A C 1
ATOM 1209 O O . ASP A 1 152 ? 38.64116 10.44934 78.57552 1.000 20.35844 150 ASP A O 1
ATOM 1214 N N . LYS A 1 153 ? 37.22746 9.69563 76.98309 1.000 16.94323 151 LYS A N 1
ATOM 1215 C CA . LYS A 1 153 ? 37.62393 8.30930 77.18073 1.000 16.72630 151 LYS A CA 1
ATOM 1216 C C . LYS A 1 153 ? 39.07792 8.09168 76.77370 1.000 17.59893 151 LYS A C 1
ATOM 1217 O O . LYS A 1 153 ? 39.82271 7.38893 77.47134 1.000 18.37506 151 LYS A O 1
ATOM 1223 N N . LEU A 1 154 ? 39.50475 8.71182 75.67063 1.000 16.49659 152 LEU A N 1
ATOM 1224 C CA . LEU A 1 154 ? 40.89452 8.57205 75.25482 1.000 15.23863 152 LEU A CA 1
ATOM 1225 C C . LEU A 1 154 ? 41.84382 9.19397 76.26954 1.000 19.45976 152 LEU A C 1
ATOM 1226 O O . LEU A 1 154 ? 42.93443 8.66350 76.50236 1.000 18.98491 152 LEU A O 1
ATOM 1231 N N . ARG A 1 155 ? 41.44700 10.30069 76.89704 1.000 17.32666 153 ARG A N 1
ATOM 1232 C CA . ARG A 1 155 ? 42.28289 10.87954 77.94890 1.000 18.36496 153 ARG A CA 1
ATOM 1233 C C . ARG A 1 155 ? 42.49822 9.88332 79.08678 1.000 21.28959 153 ARG A C 1
ATOM 1234 O O . ARG A 1 155 ? 43.60366 9.78214 79.63666 1.000 23.15944 153 ARG A O 1
ATOM 1242 N N . GLU A 1 156 ? 41.45687 9.13565 79.45815 1.000 18.69790 154 GLU A N 1
ATOM 1243 C CA . GLU A 1 156 ? 41.60217 8.12072 80.50119 1.000 20.91552 154 GLU A CA 1
ATOM 1244 C C . GLU A 1 156 ? 42.52848 7.00373 80.04489 1.000 17.80297 154 GLU A C 1
ATOM 1245 O O . GLU A 1 156 ? 43.40119 6.54963 80.80195 1.000 20.75551 154 GLU A O 1
ATOM 1251 N N . ILE A 1 157 ? 42.32175 6.52620 78.81565 1.000 18.53561 155 ILE A N 1
ATOM 1252 C CA . ILE A 1 157 ? 43.07685 5.39115 78.29739 1.000 18.98735 155 ILE A CA 1
ATOM 1253 C C . ILE A 1 157 ? 44.55134 5.74571 78.16211 1.000 19.57656 155 ILE A C 1
ATOM 1254 O O . ILE A 1 157 ? 45.42916 4.94199 78.50060 1.000 20.26582 155 ILE A O 1
ATOM 1259 N N . LEU A 1 158 ? 44.84579 6.97037 77.71876 1.000 19.85942 156 LEU A N 1
ATOM 1260 C CA . LEU A 1 158 ? 46.22929 7.35731 77.45355 1.000 20.41391 156 LEU A CA 1
ATOM 1261 C C . LEU A 1 158 ? 47.07207 7.48074 78.71858 1.000 20.61498 156 LEU A C 1
ATOM 1262 O O . LEU A 1 158 ? 48.30497 7.54077 78.61930 1.000 23.07431 156 LEU A O 1
ATOM 1267 N N . LYS A 1 159 ? 46.45768 7.53351 79.91111 1.000 19.45973 157 LYS A N 1
ATOM 1268 C CA . LYS A 1 159 ? 47.24945 7.58282 81.13384 1.000 20.00245 157 LYS A CA 1
ATOM 1269 C C . LYS A 1 159 ? 48.15789 6.37387 81.27251 1.000 23.41592 157 LYS A C 1
ATOM 1270 O O . LYS A 1 159 ? 49.18665 6.46270 81.95045 1.000 27.19050 157 LYS A O 1
ATOM 1276 N N . ASP A 1 160 ? 47.81995 5.25640 80.63006 1.000 21.46548 158 ASP A N 1
ATOM 1277 C CA . ASP A 1 160 ? 48.62195 4.04519 80.73658 1.000 26.41141 158 ASP A CA 1
ATOM 1278 C C . ASP A 1 160 ? 49.60358 3.89480 79.58008 1.000 21.35389 158 ASP A C 1
ATOM 1279 O O . ASP A 1 160 ? 50.32578 2.89254 79.52986 1.000 27.61666 158 ASP A O 1
ATOM 1284 N N . TYR A 1 161 ? 49.65918 4.86468 78.66996 1.000 22.05594 159 TYR A N 1
ATOM 1285 C CA . TYR A 1 161 ? 50.57245 4.77453 77.53105 1.000 24.25318 159 TYR A CA 1
ATOM 1286 C C . TYR A 1 161 ? 52.01164 4.99718 77.98609 1.000 28.46806 159 TYR A C 1
ATOM 1287 O O . TYR A 1 161 ? 52.35684 6.08220 78.45976 1.000 36.52367 159 TYR A O 1
ATOM 1296 N N . LYS A 1 162 ? 52.84985 3.96489 77.84256 1.000 26.60354 160 LYS A N 1
ATOM 1297 C CA . LYS A 1 162 ? 54.19187 3.93678 78.41680 1.000 30.22456 160 LYS A CA 1
ATOM 1298 C C . LYS A 1 162 ? 55.26316 3.64884 77.37343 1.000 29.89759 160 LYS A C 1
ATOM 1299 O O . LYS A 1 162 ? 56.28755 3.03556 77.69305 1.000 34.53385 160 LYS A O 1
ATOM 1305 N N . LEU A 1 163 ? 55.05430 4.08559 76.13775 1.000 27.45835 161 LEU A N 1
ATOM 1306 C CA . LEU A 1 163 ? 55.96710 3.81269 75.03554 1.000 29.48805 161 LEU A CA 1
ATOM 1307 C C . LEU A 1 163 ? 56.35776 5.12876 74.38104 1.000 29.03620 161 LEU A C 1
ATOM 1308 O O . LEU A 1 163 ? 55.76914 6.17957 74.64802 1.000 28.27134 161 LEU A O 1
ATOM 1313 N N . GLU A 1 164 ? 57.36022 5.07750 73.50653 1.000 30.92588 162 GLU A N 1
ATOM 1314 C CA . GLU A 1 164 ? 57.57130 6.24102 72.66300 1.000 32.38488 162 GLU A CA 1
ATOM 1315 C C . GLU A 1 164 ? 56.42130 6.36399 71.66832 1.000 28.39173 162 GLU A C 1
ATOM 1316 O O . GLU A 1 164 ? 55.70533 5.39766 71.36988 1.000 26.97918 162 GLU A O 1
ATOM 1322 N N . LEU A 1 165 ? 56.20020 7.58701 71.20207 1.000 27.16920 163 LEU A N 1
ATOM 1323 C CA . LEU A 1 165 ? 55.08632 7.86708 70.30240 1.000 26.81768 163 LEU A CA 1
ATOM 1324 C C . LEU A 1 165 ? 55.49161 7.50529 68.87603 1.000 31.83437 163 LEU A C 1
ATOM 1325 O O . LEU A 1 165 ? 56.28155 8.20575 68.23616 1.000 32.02775 163 LEU A O 1
ATOM 1330 N N . THR A 1 166 ? 54.97455 6.37720 68.39370 1.000 24.99090 164 THR A N 1
ATOM 1331 C CA . THR A 1 166 ? 55.05922 5.97765 66.99661 1.000 22.24432 164 THR A CA 1
ATOM 1332 C C . THR A 1 166 ? 53.71076 5.40268 66.61228 1.000 20.49821 164 THR A C 1
ATOM 1333 O O . THR A 1 166 ? 52.93557 4.97284 67.47557 1.000 20.58926 164 THR A O 1
ATOM 1337 N N . ARG A 1 167 ? 53.41473 5.39279 65.30794 1.000 20.44427 165 ARG A N 1
ATOM 1338 C CA . ARG A 1 167 ? 52.11690 4.86118 64.90837 1.000 16.43610 165 ARG A CA 1
ATOM 1339 C C . ARG A 1 167 ? 51.98439 3.38982 65.27420 1.000 17.72248 165 ARG A C 1
ATOM 1340 O O . ARG A 1 167 ? 50.92317 2.96039 65.74348 1.000 17.79358 165 ARG A O 1
ATOM 1348 N N . GLU A 1 168 ? 53.04498 2.60079 65.08829 1.000 21.89855 166 GLU A N 1
ATOM 1349 C CA . GLU A 1 168 ? 52.93346 1.18302 65.39516 1.000 18.86870 166 GLU A CA 1
ATOM 1350 C C . GLU A 1 168 ? 52.69555 0.96266 66.88332 1.000 19.97553 166 GLU A C 1
ATOM 1351 O O . GLU A 1 168 ? 51.90705 0.09087 67.25944 1.000 21.64784 166 GLU A O 1
ATOM 1353 N N . ASN A 1 169 ? 53.37415 1.73358 67.73970 1.000 22.33430 167 ASN A N 1
ATOM 1354 C CA . ASN A 1 169 ? 53.16087 1.58784 69.18061 1.000 21.26609 167 ASN A CA 1
ATOM 1355 C C . ASN A 1 169 ? 51.73619 1.97121 69.57216 1.000 18.04204 167 ASN A C 1
ATOM 1356 O O . ASN A 1 169 ? 51.11836 1.31006 70.41679 1.000 19.50184 167 ASN A O 1
ATOM 1361 N N . VAL A 1 170 ? 51.20045 3.03999 68.97691 1.000 18.00457 168 VAL A N 1
ATOM 1362 C CA . VAL A 1 170 ? 49.82394 3.44262 69.26551 1.000 16.12840 168 VAL A CA 1
ATOM 1363 C C . VAL A 1 170 ? 48.85760 2.34232 68.84941 1.000 16.63822 168 VAL A C 1
ATOM 1364 O O . VAL A 1 170 ? 47.93266 1.98875 69.59156 1.000 17.04225 168 VAL A O 1
ATOM 1368 N N . LYS A 1 171 ? 49.05883 1.78088 67.65292 1.000 16.26584 169 LYS A N 1
ATOM 1369 C CA . LYS A 1 171 ? 48.13984 0.75778 67.16199 1.000 16.03622 169 LYS A CA 1
ATOM 1370 C C . LYS A 1 171 ? 48.13673 -0.47420 68.06861 1.000 16.67736 169 LYS A C 1
ATOM 1371 O O . LYS A 1 171 ? 47.06788 -0.99697 68.41799 1.000 17.40982 169 LYS A O 1
ATOM 1377 N N . GLN A 1 172 ? 49.32457 -0.94445 68.47022 1.000 18.38560 170 GLN A N 1
ATOM 1378 C CA . GLN A 1 172 ? 49.40091 -2.09462 69.36920 1.000 18.95769 170 GLN A CA 1
ATOM 1379 C C . GLN A 1 172 ? 48.78471 -1.78264 70.72933 1.000 20.21023 170 GLN A C 1
ATOM 1380 O O . GLN A 1 172 ? 48.07898 -2.61866 71.30514 1.000 20.80405 170 GLN A O 1
ATOM 1386 N N . PHE A 1 173 ? 49.03584 -0.58077 71.25151 1.000 19.61511 171 PHE A N 1
ATOM 1387 C CA . PHE A 1 173 ? 48.43801 -0.16112 72.51914 1.000 18.09588 171 PHE A CA 1
ATOM 1388 C C . PHE A 1 173 ? 46.91161 -0.19309 72.44538 1.000 17.73948 171 PHE A C 1
ATOM 1389 O O . PHE A 1 173 ? 46.25640 -0.73611 73.34069 1.000 18.18607 171 PHE A O 1
ATOM 1397 N N . LEU A 1 174 ? 46.33025 0.35934 71.37460 1.000 17.20457 172 LEU A N 1
ATOM 1398 C CA . LEU A 1 174 ? 44.87211 0.37234 71.27268 1.000 17.42375 172 LEU A CA 1
ATOM 1399 C C . LEU A 1 174 ? 44.30838 -1.03379 71.07303 1.000 17.76436 172 LEU A C 1
ATOM 1400 O O . LEU A 1 174 ? 43.26582 -1.37304 71.65016 1.000 17.28033 172 LEU A O 1
ATOM 1405 N N . THR A 1 175 ? 44.98359 -1.85732 70.26361 1.000 18.29136 173 THR A N 1
ATOM 1406 C CA . THR A 1 175 ? 44.57342 -3.25113 70.09377 1.000 20.98819 173 THR A CA 1
ATOM 1407 C C . THR A 1 175 ? 44.46158 -3.95579 71.43608 1.000 24.75136 173 THR A C 1
ATOM 1408 O O . THR A 1 175 ? 43.51054 -4.71064 71.68558 1.000 26.91603 173 THR A O 1
ATOM 1412 N N . GLU A 1 176 ? 45.41804 -3.70220 72.32844 1.000 21.19324 174 GLU A N 1
ATOM 1413 C CA . GLU A 1 176 ? 45.46944 -4.42759 73.58835 1.000 23.59783 174 GLU A CA 1
ATOM 1414 C C . GLU A 1 176 ? 44.55232 -3.81543 74.63499 1.000 20.65073 174 GLU A C 1
ATOM 1415 O O . GLU A 1 176 ? 43.93123 -4.54122 75.41845 1.000 29.09063 174 GLU A O 1
ATOM 1421 N N . LYS A 1 177 ? 44.44264 -2.49102 74.66364 1.000 20.39013 175 LYS A N 1
ATOM 1422 C CA . LYS A 1 177 ? 43.86311 -1.82711 75.81574 1.000 22.78349 175 LYS A CA 1
ATOM 1423 C C . LYS A 1 177 ? 42.55454 -1.10874 75.53926 1.000 24.87603 175 LYS A C 1
ATOM 1424 O O . LYS A 1 177 ? 41.92756 -0.62389 76.49084 1.000 27.69714 175 LYS A O 1
ATOM 1430 N N . ALA A 1 178 ? 42.09984 -1.04912 74.28610 1.000 18.92838 176 ALA A N 1
ATOM 1431 C CA . ALA A 1 178 ? 40.88404 -0.31209 73.97000 1.000 18.48219 176 ALA A CA 1
ATOM 1432 C C . ALA A 1 178 ? 39.82405 -1.19443 73.32310 1.000 19.39623 176 ALA A C 1
ATOM 1433 O O . ALA A 1 178 ? 38.99384 -0.70216 72.55886 1.000 17.20770 176 ALA A O 1
ATOM 1435 N N . LYS A 1 179 ? 39.82147 -2.48846 73.65079 1.000 21.84947 177 LYS A N 1
ATOM 1436 C CA . LYS A 1 179 ? 38.90368 -3.41669 72.99287 1.000 19.28795 177 LYS A CA 1
ATOM 1437 C C . LYS A 1 179 ? 37.44391 -3.02046 73.19485 1.000 18.75827 177 LYS A C 1
ATOM 1438 O O . LYS A 1 179 ? 36.65282 -3.06647 72.24602 1.000 19.96165 177 LYS A O 1
ATOM 1444 N N . GLU A 1 180 ? 37.05026 -2.65541 74.41961 1.000 19.11889 178 GLU A N 1
ATOM 1445 C CA . GLU A 1 180 ? 35.63862 -2.35099 74.63336 1.000 17.79183 178 GLU A CA 1
ATOM 1446 C C . GLU A 1 180 ? 35.24377 -1.04586 73.95221 1.000 17.53409 178 GLU A C 1
ATOM 1447 O O . GLU A 1 180 ? 34.12993 -0.94265 73.42478 1.000 18.97548 178 GLU A O 1
ATOM 1453 N N . LEU A 1 181 ? 36.12446 -0.03657 73.96482 1.000 16.91702 179 LEU A N 1
ATOM 1454 C CA . LEU A 1 181 ? 35.86199 1.19079 73.21544 1.000 14.88880 179 LEU A CA 1
ATOM 1455 C C . LEU A 1 181 ? 35.71768 0.89781 71.72282 1.000 17.74547 179 LEU A C 1
ATOM 1456 O O . LEU A 1 181 ? 34.78198 1.38459 71.06835 1.000 17.27305 179 LEU A O 1
ATOM 1461 N N . LEU A 1 182 ? 36.62740 0.08878 71.17052 1.000 15.64433 180 LEU A N 1
ATOM 1462 C CA . LEU A 1 182 ? 36.56768 -0.22645 69.73978 1.000 17.34754 180 LEU A CA 1
ATOM 1463 C C . LEU A 1 182 ? 35.27042 -0.94321 69.38888 1.000 17.88961 180 LEU A C 1
ATOM 1464 O O . LEU A 1 182 ? 34.67312 -0.67528 68.33743 1.000 19.40582 180 LEU A O 1
ATOM 1469 N N . SER A 1 183 ? 34.81670 -1.85336 70.25076 1.000 15.89882 181 SER A N 1
ATOM 1470 C CA . SER A 1 183 ? 33.55463 -2.53753 70.00101 1.000 17.51126 181 SER A CA 1
ATOM 1471 C C . SER A 1 183 ? 32.39291 -1.55468 70.01286 1.000 19.03025 181 SER A C 1
ATOM 1472 O O . SER A 1 183 ? 31.46687 -1.65960 69.19879 1.000 19.84997 181 SER A O 1
ATOM 1475 N N . ALA A 1 184 ? 32.40759 -0.60891 70.95481 1.000 18.93778 182 ALA A N 1
ATOM 1476 C CA . ALA A 1 184 ? 31.31111 0.34586 71.04487 1.000 18.30317 182 ALA A CA 1
ATOM 1477 C C . ALA A 1 184 ? 31.28897 1.26440 69.83114 1.000 16.09738 182 ALA A C 1
ATOM 1478 O O . ALA A 1 184 ? 30.20917 1.57885 69.31258 1.000 18.30481 182 ALA A O 1
ATOM 1480 N N . LEU A 1 185 ? 32.46976 1.67682 69.35694 1.000 16.37848 183 LEU A N 1
ATOM 1481 C CA . LEU A 1 185 ? 32.54880 2.52515 68.17129 1.000 14.12808 183 LEU A CA 1
ATOM 1482 C C . LEU A 1 185 ? 32.04196 1.78353 66.94523 1.000 17.39197 183 LEU A C 1
ATOM 1483 O O . LEU A 1 185 ? 31.33480 2.36385 66.11341 1.000 19.35640 183 LEU A O 1
ATOM 1488 N N . LYS A 1 186 ? 32.34472 0.48858 66.84194 1.000 16.05119 184 LYS A N 1
ATOM 1489 C CA . LYS A 1 186 ? 31.82538 -0.28934 65.71528 1.000 17.42386 184 LYS A CA 1
ATOM 1490 C C . LYS A 1 186 ? 30.30159 -0.33016 65.71801 1.000 19.68416 184 LYS A C 1
ATOM 1491 O O . LYS A 1 186 ? 29.67491 -0.21911 64.65844 1.000 22.39175 184 LYS A O 1
ATOM 1497 N N . LYS A 1 187 ? 29.67778 -0.49599 66.88700 1.000 19.15124 185 LYS A N 1
ATOM 1498 C CA . LYS A 1 187 ? 28.21929 -0.50083 66.94090 1.000 21.35200 185 LYS A CA 1
ATOM 1499 C C . LYS A 1 187 ? 27.63686 0.83078 66.47178 1.000 21.86005 185 LYS A C 1
ATOM 1500 O O . LYS A 1 187 ? 26.66382 0.85089 65.70745 1.000 24.23780 185 LYS A O 1
ATOM 1506 N N . LYS A 1 188 ? 28.21217 1.95025 66.91662 1.000 21.58808 186 LYS A N 1
ATOM 1507 C CA . LYS A 1 188 ? 27.70764 3.25835 66.50360 1.000 24.74680 186 LYS A CA 1
ATOM 1508 C C . LYS A 1 188 ? 27.87851 3.46307 65.00603 1.000 23.89416 186 LYS A C 1
ATOM 1509 O O . LYS A 1 188 ? 26.94698 3.87700 64.30536 1.000 25.83352 186 LYS A O 1
ATOM 1515 N N . ILE A 1 189 ? 29.06734 3.16587 64.49357 1.000 21.83523 187 ILE A N 1
ATOM 1516 C CA . ILE A 1 189 ? 29.32409 3.37000 63.07428 1.000 21.35294 187 ILE A CA 1
ATOM 1517 C C . ILE A 1 189 ? 28.46096 2.44218 62.22241 1.000 24.45337 187 ILE A C 1
ATOM 1518 O O . ILE A 1 189 ? 28.08944 2.79422 61.09232 1.000 30.64514 187 ILE A O 1
ATOM 1523 N N . SER A 1 190 ? 28.10346 1.26879 62.74687 1.000 21.69240 188 SER A N 1
ATOM 1524 C CA . SER A 1 190 ? 27.29956 0.28696 62.01696 1.000 24.97099 188 SER A CA 1
ATOM 1525 C C . SER A 1 190 ? 25.81099 0.61579 62.01848 1.000 32.44869 188 SER A C 1
ATOM 1526 O O . SER A 1 190 ? 25.10778 0.31265 61.04266 1.000 32.70820 188 SER A O 1
ATOM 1529 N N . SER A 1 191 ? 25.28669 1.16407 63.12067 1.000 32.45283 189 SER A N 1
ATOM 1530 C CA . SER A 1 191 ? 23.84216 1.12498 63.31683 1.000 37.09892 189 SER A CA 1
ATOM 1531 C C . SER A 1 191 ? 23.22120 2.37812 63.92073 1.000 48.33483 189 SER A C 1
ATOM 1532 O O . SER A 1 191 ? 22.00143 2.38821 64.13607 1.000 43.01562 189 SER A O 1
ATOM 1535 N N . ASP A 1 192 ? 23.99174 3.42854 64.18108 1.000 67.59297 190 ASP A N 1
ATOM 1536 C CA . ASP A 1 192 ? 23.47062 4.65134 64.78170 1.000 75.12071 190 ASP A CA 1
ATOM 1537 C C . ASP A 1 192 ? 22.57434 5.39699 63.79503 1.000 69.45489 190 ASP A C 1
ATOM 1538 O O . ASP A 1 192 ? 22.43265 4.95912 62.64493 1.000 71.25060 190 ASP A O 1
ATOM 1540 N N . PRO A 1 193 ? 21.91961 6.51273 64.21300 1.000 77.78417 191 PRO A N 1
ATOM 1541 C CA . PRO A 1 193 ? 21.12129 7.30376 63.26375 1.000 81.14292 191 PRO A CA 1
ATOM 1542 C C . PRO A 1 193 ? 21.84069 7.63243 61.96423 1.000 75.59644 191 PRO A C 1
ATOM 1543 O O . PRO A 1 193 ? 21.32804 7.33650 60.88009 1.000 86.06935 191 PRO A O 1
ATOM 1547 N N . HIS A 1 194 ? 23.02426 8.24450 62.05963 1.000 79.98120 192 HIS A N 1
ATOM 1548 C CA . HIS A 1 194 ? 23.77596 8.58767 60.85668 1.000 74.25605 192 HIS A CA 1
ATOM 1549 C C . HIS A 1 194 ? 24.10711 7.35175 60.03127 1.000 72.39332 192 HIS A C 1
ATOM 1550 O O . HIS A 1 194 ? 24.15528 7.42402 58.79869 1.000 78.35033 192 HIS A O 1
ATOM 1557 N N . ALA A 1 195 ? 24.32147 6.20944 60.68684 1.000 68.51100 193 ALA A N 1
ATOM 1558 C CA . ALA A 1 195 ? 24.66941 4.99313 59.95837 1.000 64.92302 193 ALA A CA 1
ATOM 1559 C C . ALA A 1 195 ? 23.53327 4.53377 59.05281 1.000 60.88703 193 ALA A C 1
ATOM 1560 O O . ALA A 1 195 ? 23.77549 4.03366 57.94791 1.000 58.60037 193 ALA A O 1
ATOM 1562 N N . PHE A 1 196 ? 22.28827 4.69884 59.49693 1.000 60.21505 194 PHE A N 1
ATOM 1563 C CA . PHE A 1 196 ? 21.14881 4.09414 58.81588 1.000 60.13255 194 PHE A CA 1
ATOM 1564 C C . PHE A 1 196 ? 20.55839 4.95727 57.70806 1.000 68.46068 194 PHE A C 1
ATOM 1565 O O . PHE A 1 196 ? 19.72034 4.45974 56.94836 1.000 66.92550 194 PHE A O 1
ATOM 1567 N N . GLN A 1 197 ? 20.96232 6.22224 57.58551 1.000 70.99012 195 GLN A N 1
ATOM 1568 C CA . GLN A 1 197 ? 20.38217 7.09744 56.56908 1.000 75.84013 195 GLN A CA 1
ATOM 1569 C C . GLN A 1 197 ? 21.43610 8.02532 55.98107 1.000 74.29678 195 GLN A C 1
ATOM 1570 O O . GLN A 1 197 ? 21.16403 9.19578 55.69389 1.000 84.50622 195 GLN A O 1
ATOM 1576 N N . ARG A 1 198 ? 22.65313 7.51648 55.78129 1.000 66.81790 196 ARG A N 1
ATOM 1577 C CA . ARG A 1 198 ? 23.72114 8.34600 55.23410 1.000 74.07631 196 ARG A CA 1
ATOM 1578 C C . ARG A 1 198 ? 23.84228 8.22937 53.71899 1.000 75.79616 196 ARG A C 1
ATOM 1579 O O . ARG A 1 198 ? 24.11195 9.22834 53.04288 1.000 88.11769 196 ARG A O 1
ATOM 1587 N N . GLY A 1 199 ? 23.64043 7.03649 53.16944 1.000 80.69679 197 GLY A N 1
ATOM 1588 C CA . GLY A 1 199 ? 23.91151 6.80652 51.76576 1.000 79.96265 197 GLY A CA 1
ATOM 1589 C C . GLY A 1 199 ? 25.04382 5.81901 51.58309 1.000 75.49554 197 GLY A C 1
ATOM 1590 O O . GLY A 1 199 ? 26.16081 6.04111 52.06393 1.000 67.09921 197 GLY A O 1
ATOM 1591 N N . TYR A 1 200 ? 24.76385 4.72443 50.88360 1.000 55.01562 198 TYR A N 1
ATOM 1592 C CA . TYR A 1 200 ? 25.67948 3.60163 50.77106 1.000 59.81910 198 TYR A CA 1
ATOM 1593 C C . TYR A 1 200 ? 26.05156 3.36117 49.31411 1.000 54.57596 198 TYR A C 1
ATOM 1594 O O . TYR A 1 200 ? 25.25903 3.61111 48.40226 1.000 58.53035 198 TYR A O 1
ATOM 1603 N N . SER A 1 201 ? 27.26943 2.88074 49.10232 1.000 57.19854 199 SER A N 1
ATOM 1604 C CA . SER A 1 201 ? 27.64928 2.33560 47.81070 1.000 55.98892 199 SER A CA 1
ATOM 1605 C C . SER A 1 201 ? 27.26067 0.86275 47.74908 1.000 54.17360 199 SER A C 1
ATOM 1606 O O . SER A 1 201 ? 27.00921 0.21983 48.77336 1.000 50.90882 199 SER A O 1
ATOM 1609 N N . CYS A 1 202 ? 27.19344 0.32877 46.52532 1.000 50.53382 200 CYS A N 1
ATOM 1610 C CA . CYS A 1 202 ? 26.97020 -1.10930 46.39557 1.000 45.69904 200 CYS A CA 1
ATOM 1611 C C . CYS A 1 202 ? 28.15820 -1.90918 46.91023 1.000 46.34230 200 CYS A C 1
ATOM 1612 O O . CYS A 1 202 ? 27.97941 -3.01606 47.42768 1.000 44.52124 200 CYS A O 1
ATOM 1615 N N . ASP A 1 203 ? 29.37159 -1.36663 46.79677 1.000 51.40071 201 ASP A N 1
ATOM 1616 C CA . ASP A 1 203 ? 30.53610 -2.09123 47.28904 1.000 50.10802 201 ASP A CA 1
ATOM 1617 C C . ASP A 1 203 ? 30.48403 -2.26704 48.80148 1.000 50.12429 201 ASP A C 1
ATOM 1618 O O . ASP A 1 203 ? 31.05237 -3.22741 49.33087 1.000 49.94385 201 ASP A O 1
ATOM 1623 N N . GLU A 1 204 ? 29.79416 -1.36802 49.50845 1.000 50.55583 202 GLU A N 1
ATOM 1624 C CA . GLU A 1 204 ? 29.62859 -1.49811 50.95160 1.000 50.74642 202 GLU A CA 1
ATOM 1625 C C . GLU A 1 204 ? 28.72613 -2.66147 51.33297 1.000 54.63594 202 GLU A C 1
ATOM 1626 O O . GLU A 1 204 ? 28.68321 -3.02962 52.51147 1.000 53.47840 202 GLU A O 1
ATOM 1632 N N . LEU A 1 205 ? 28.00819 -3.23805 50.37063 1.000 45.13766 203 LEU A N 1
ATOM 1633 C CA . LEU A 1 205 ? 27.12630 -4.37354 50.601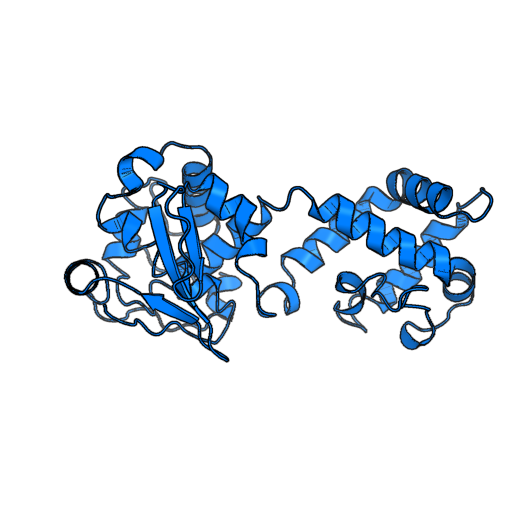41 1.000 42.32580 203 LEU A CA 1
ATOM 1634 C C . LEU A 1 205 ? 27.68936 -5.65979 50.01389 1.000 41.40436 203 LEU A C 1
ATOM 1635 O O . LEU A 1 205 ? 26.99853 -6.68288 50.00522 1.000 39.21659 203 LEU A O 1
ATOM 1640 N N . LYS A 1 206 ? 28.93136 -5.63113 49.52783 1.000 43.27541 204 LYS A N 1
ATOM 1641 C CA . LYS A 1 206 ? 29.47051 -6.75161 48.76235 1.000 42.74288 204 LYS A CA 1
ATOM 1642 C C . LYS A 1 206 ? 29.56478 -8.01847 49.60297 1.000 41.94976 204 LYS A C 1
ATOM 1643 O O . LYS A 1 206 ? 29.26704 -9.11506 49.11579 1.000 43.70072 204 LYS A O 1
ATOM 1645 N N . GLY A 1 207 ? 29.99176 -7.89380 50.85988 1.000 43.30861 205 GLY A N 1
ATOM 1646 C CA . GLY A 1 207 ? 30.06279 -9.06747 51.71367 1.000 42.86379 205 GLY A CA 1
ATOM 1647 C C . GLY A 1 207 ? 28.72602 -9.77390 51.81581 1.000 40.09001 205 GLY A C 1
ATOM 1648 O O . GLY A 1 207 ? 28.63717 -10.98995 51.63950 1.000 39.04883 205 GLY A O 1
ATOM 1649 N N . MET A 1 208 ? 27.66452 -9.00714 52.06173 1.000 39.08173 206 MET A N 1
ATOM 1650 C CA . MET A 1 208 ? 26.32881 -9.59059 52.15947 1.000 36.61715 206 MET A CA 1
ATOM 1651 C C . MET A 1 208 ? 25.85026 -10.13066 50.81516 1.000 34.88538 206 MET A C 1
ATOM 1652 O O . MET A 1 208 ? 25.31208 -11.24200 50.74117 1.000 33.40739 206 MET A O 1
ATOM 1657 N N . THR A 1 209 ? 26.00826 -9.35423 49.73740 1.000 35.28456 207 THR A N 1
ATOM 1658 C CA . THR A 1 209 ? 25.47850 -9.82449 48.46120 1.000 33.90458 207 THR A CA 1
ATOM 1659 C C . THR A 1 209 ? 26.27052 -11.02147 47.94915 1.000 34.23888 207 THR A C 1
ATOM 1660 O O . THR A 1 209 ? 25.69304 -11.93516 47.35317 1.000 32.92999 207 THR A O 1
ATOM 1664 N N . ASP A 1 210 ? 27.58834 -11.04778 48.19123 1.000 36.22805 208 ASP A N 1
ATOM 1665 C CA . ASP A 1 210 ? 28.36664 -12.25511 47.91431 1.000 37.58335 208 ASP A CA 1
ATOM 1666 C C . ASP A 1 210 ? 27.78630 -13.46201 48.65272 1.000 39.51850 208 ASP A C 1
ATOM 1667 O O . ASP A 1 210 ? 27.61238 -14.54052 48.07128 1.000 35.25571 208 ASP A O 1
ATOM 1672 N N . ALA A 1 211 ? 27.47592 -13.29645 49.94234 1.000 35.44305 209 ALA A N 1
ATOM 1673 C CA . ALA A 1 211 ? 26.91644 -14.40179 50.71728 1.000 35.48382 209 ALA A CA 1
ATOM 1674 C C . ALA A 1 211 ? 25.54136 -14.80415 50.20957 1.000 37.50994 209 ALA A C 1
ATOM 1675 O O . ALA A 1 211 ? 25.13048 -15.95574 50.38512 1.000 36.07408 209 ALA A O 1
ATOM 1677 N N . LEU A 1 212 ? 24.81908 -13.88114 49.58063 1.000 31.30952 210 LEU A N 1
ATOM 1678 C CA . LEU A 1 212 ? 23.50819 -14.16896 49.01922 1.000 31.33425 210 LEU A CA 1
ATOM 1679 C C . LEU A 1 212 ? 23.56964 -14.57905 47.54982 1.000 29.32038 210 LEU A C 1
ATOM 1680 O O . LEU A 1 212 ? 22.52041 -14.68365 46.90672 1.000 28.06908 210 LEU A O 1
ATOM 1685 N N . ALA A 1 213 ? 24.77139 -14.81859 47.01126 1.000 31.13099 211 ALA A N 1
ATOM 1686 C CA . ALA A 1 213 ? 24.94782 -15.28502 45.63212 1.000 34.46579 211 ALA A CA 1
ATOM 1687 C C . ALA A 1 213 ? 24.32866 -14.31506 44.62776 1.000 30.78771 211 ALA A C 1
ATOM 1688 O O . ALA A 1 213 ? 23.74372 -14.72184 43.61983 1.000 32.88415 211 ALA A O 1
ATOM 1690 N N . ILE A 1 214 ? 24.46094 -13.01889 44.89836 1.000 31.17430 212 ILE A N 1
ATOM 1691 C CA . ILE A 1 214 ? 23.84819 -11.98137 44.08016 1.000 32.02717 212 ILE A CA 1
ATOM 1692 C C . ILE A 1 214 ? 24.91074 -10.97550 43.66554 1.000 32.96504 212 ILE A C 1
ATOM 1693 O O . ILE A 1 214 ? 25.83072 -10.67198 44.43417 1.000 34.11801 212 ILE A O 1
ATOM 1698 N N . SER A 1 215 ? 24.78852 -10.47273 42.44111 1.000 33.59398 213 SER A N 1
ATOM 1699 C CA . SER A 1 215 ? 25.60848 -9.37811 41.94710 1.000 35.58049 213 SER A CA 1
ATOM 1700 C C . SER A 1 215 ? 24.73645 -8.14499 41.75033 1.000 35.42139 213 SER A C 1
ATOM 1701 O O . SER A 1 215 ? 23.71358 -8.20714 41.05883 1.000 34.71362 213 SER A O 1
ATOM 1704 N N . LEU A 1 216 ? 25.12781 -7.03354 42.36878 1.000 36.55984 214 LEU A N 1
ATOM 1705 C CA . LEU A 1 216 ? 24.46796 -5.75428 42.14461 1.000 37.05104 214 LEU A CA 1
ATOM 1706 C C . LEU A 1 216 ? 25.08531 -5.09320 40.91639 1.000 39.20725 214 LEU A C 1
ATOM 1707 O O . LEU A 1 216 ? 26.30384 -4.87954 40.86365 1.000 41.12004 214 LEU A O 1
ATOM 1712 N N . VAL A 1 217 ? 24.24820 -4.77231 39.93425 1.000 39.12988 215 VAL A N 1
ATOM 1713 C CA . VAL A 1 217 ? 24.68348 -4.15647 38.68255 1.000 41.32734 215 VAL A CA 1
ATOM 1714 C C . VAL A 1 217 ? 24.18699 -2.71961 38.67795 1.000 42.50426 215 VAL A C 1
ATOM 1715 O O . VAL A 1 217 ? 22.97465 -2.47462 38.65837 1.000 44.52322 215 VAL A O 1
ATOM 1719 N N . GLU A 1 218 ? 25.11665 -1.76879 38.69125 1.000 44.96901 216 GLU A N 1
ATOM 1720 C CA . GLU A 1 218 ? 24.78305 -0.35447 38.77331 1.000 48.12424 216 GLU A CA 1
ATOM 1721 C C . GLU A 1 218 ? 25.00184 0.28329 37.40954 1.000 49.03450 216 GLU A C 1
ATOM 1722 O O . GLU A 1 218 ? 26.10198 0.20004 36.85096 1.000 53.89862 216 GLU A O 1
ATOM 1728 N N . ASN A 1 219 ? 23.94706 0.90091 36.87449 1.000 54.25978 217 ASN A N 1
ATOM 1729 C CA . ASN A 1 219 ? 24.02426 1.71075 35.65764 1.000 58.41098 217 ASN A CA 1
ATOM 1730 C C . ASN A 1 219 ? 24.55809 0.90373 34.47241 1.000 60.66479 217 ASN A C 1
ATOM 1731 O O . ASN A 1 219 ? 25.50475 1.30562 33.79064 1.000 57.96643 217 ASN A O 1
ATOM 1736 N N . ARG A 1 220 ? 23.94160 -0.25596 34.23862 1.000 59.03419 218 ARG A N 1
ATOM 1737 C CA . ARG A 1 220 ? 24.14854 -1.06237 33.03589 1.000 65.84239 218 ARG A CA 1
ATOM 1738 C C . ARG A 1 220 ? 25.60172 -1.49723 32.84875 1.000 68.14780 218 ARG A C 1
ATOM 1739 O O . ARG A 1 220 ? 25.99401 -1.88888 31.74385 1.000 70.83441 218 ARG A O 1
ATOM 1741 N N . GLU A 1 221 ? 26.41524 -1.43436 33.90446 1.000 56.49307 219 GLU A N 1
ATOM 1742 C CA . GLU A 1 221 ? 27.81685 -1.85369 33.84423 1.000 63.60744 219 GLU A CA 1
ATOM 1743 C C . GLU A 1 221 ? 27.88589 -3.32536 34.23482 1.000 57.71358 219 GLU A C 1
ATOM 1744 O O . GLU A 1 221 ? 27.99279 -3.67369 35.41230 1.000 53.47591 219 GLU A O 1
ATOM 1746 N N . GLU A 1 222 ? 27.84252 -4.20091 33.23089 1.000 63.01099 220 GLU A N 1
ATOM 1747 C CA . GLU A 1 222 ? 27.61883 -5.62858 33.43229 1.000 66.76138 220 GLU A CA 1
ATOM 1748 C C . GLU A 1 222 ? 28.91464 -6.42598 33.30815 1.000 55.81005 220 GLU A C 1
ATOM 1749 O O . GLU A 1 222 ? 29.69445 -6.21288 32.37499 1.000 59.15062 220 GLU A O 1
ATOM 1751 N N . ASP A 1 223 ? 29.12221 -7.36272 34.23721 1.000 55.93728 221 ASP A N 1
ATOM 1752 C CA . ASP A 1 223 ? 30.22681 -8.32233 34.16991 1.000 52.97368 221 ASP A CA 1
ATOM 1753 C C . ASP A 1 223 ? 29.70496 -9.58503 33.48790 1.000 49.41750 221 ASP A C 1
ATOM 1754 O O . ASP A 1 223 ? 29.01195 -10.39923 34.10302 1.000 49.48988 221 ASP A O 1
ATOM 1759 N N . ILE A 1 224 ? 30.04958 -9.76578 32.21084 1.000 51.69723 222 ILE A N 1
ATOM 1760 C CA . ILE A 1 224 ? 29.55270 -10.92695 31.48195 1.000 52.22371 222 ILE A CA 1
ATOM 1761 C C . ILE A 1 224 ? 30.19476 -12.23126 31.93364 1.000 59.50665 222 ILE A C 1
ATOM 1762 O O . ILE A 1 224 ? 29.70693 -13.30195 31.56111 1.000 61.55911 222 ILE A O 1
ATOM 1767 N N . THR A 1 225 ? 31.26348 -12.17997 32.73175 1.000 53.94171 223 THR A N 1
ATOM 1768 C CA . THR A 1 225 ? 31.85858 -13.38375 33.30483 1.000 51.85381 223 THR A CA 1
ATOM 1769 C C . THR A 1 225 ? 31.25548 -13.75200 34.65461 1.000 49.10033 223 THR A C 1
ATOM 1770 O O . THR A 1 225 ? 31.61447 -14.79056 35.21906 1.000 53.17674 223 THR A O 1
ATOM 1774 N N . ASP A 1 226 ? 30.35764 -12.92606 35.17890 1.000 46.98362 224 ASP A N 1
ATOM 1775 C CA . ASP A 1 226 ? 29.68001 -13.16938 36.44724 1.000 45.96716 224 ASP A CA 1
ATOM 1776 C C . ASP A 1 226 ? 28.33974 -13.82477 36.12974 1.000 42.58992 224 ASP A C 1
ATOM 1777 O O . ASP A 1 226 ? 27.45309 -13.18294 35.55916 1.000 42.46189 224 ASP A O 1
ATOM 1782 N N . ASN A 1 227 ? 28.19142 -15.10404 36.48465 1.000 41.89195 225 ASN A N 1
ATOM 1783 C CA . ASN A 1 227 ? 26.98187 -15.85390 36.16763 1.000 40.95794 225 ASN A CA 1
ATOM 1784 C C . ASN A 1 227 ? 25.98267 -15.87505 37.31835 1.000 40.28284 225 ASN A C 1
ATOM 1785 O O . ASN A 1 227 ? 24.99055 -16.61228 37.25488 1.000 42.45469 225 ASN A O 1
ATOM 1790 N N . ARG A 1 228 ? 26.21664 -15.08415 38.36196 1.000 38.23098 226 ARG A N 1
ATOM 1791 C CA . ARG A 1 228 ? 25.30063 -15.04814 39.49339 1.000 34.93125 226 ARG A CA 1
ATOM 1792 C C . ARG A 1 228 ? 24.00752 -14.31909 39.13019 1.000 33.68276 226 ARG A C 1
ATOM 1793 O O . ARG A 1 228 ? 23.92141 -13.60022 38.12900 1.000 37.66549 226 ARG A O 1
ATOM 1801 N N . ILE A 1 229 ? 22.98498 -14.52083 39.96650 1.000 33.30271 227 ILE A N 1
ATOM 1802 C CA . ILE A 1 229 ? 21.76248 -13.73874 39.84113 1.000 30.62924 227 ILE A CA 1
ATOM 1803 C C . ILE A 1 229 ? 22.09683 -12.26272 40.00535 1.000 31.20559 227 ILE A C 1
ATOM 1804 O O . ILE A 1 229 ? 22.88350 -11.87825 40.88109 1.000 31.98973 227 ILE A O 1
ATOM 1809 N N . LYS A 1 230 ? 21.51067 -11.42563 39.15552 1.000 31.60311 228 LYS A N 1
ATOM 1810 C CA . LYS A 1 230 ? 21.83171 -10.00502 39.12071 1.000 32.64011 228 LYS A CA 1
ATOM 1811 C C . LYS A 1 230 ? 20.61754 -9.16694 39.50033 1.000 41.53001 228 LYS A C 1
ATOM 1812 O O . LYS A 1 230 ? 19.50302 -9.43057 39.03666 1.000 40.51647 228 LYS A O 1
ATOM 1818 N N . ILE A 1 231 ? 20.83807 -8.17311 40.35972 1.000 31.83399 229 ILE A N 1
ATOM 1819 C CA . ILE A 1 231 ? 19.85888 -7.12862 40.65079 1.000 31.53234 229 ILE A CA 1
ATOM 1820 C C . ILE A 1 231 ? 20.37338 -5.84394 40.00955 1.000 34.65796 229 ILE A C 1
ATOM 1821 O O . ILE A 1 231 ? 21.46398 -5.36082 40.34622 1.000 35.02685 229 ILE A O 1
ATOM 1826 N N . ARG A 1 232 ? 19.60884 -5.30412 39.06735 1.000 34.26224 230 ARG A N 1
ATOM 1827 C CA . ARG A 1 232 ? 20.04411 -4.16627 38.27063 1.000 36.60845 230 ARG A CA 1
ATOM 1828 C C . ARG A 1 232 ? 19.45084 -2.87741 38.82858 1.000 37.16236 230 ARG A C 1
ATOM 1829 O O . ARG A 1 232 ? 18.23343 -2.77424 39.00664 1.000 37.34156 230 ARG A O 1
ATOM 1837 N N . LEU A 1 233 ? 20.31663 -1.90029 39.10009 1.000 39.06068 231 LEU A N 1
ATOM 1838 C CA . LEU A 1 233 ? 19.94476 -0.68050 39.80286 1.000 39.97678 231 LEU A CA 1
ATOM 1839 C C . LEU A 1 233 ? 20.33570 0.54869 38.99453 1.000 42.92117 231 LEU A C 1
ATOM 1840 O O . LEU A 1 233 ? 21.25747 0.51111 38.17621 1.000 44.44018 231 LEU A O 1
ATOM 1845 N N . GLU A 1 234 ? 19.62860 1.65078 39.26629 1.000 43.94981 232 GLU A N 1
ATOM 1846 C CA . GLU A 1 234 ? 19.95829 2.98260 38.76732 1.000 50.17914 232 GLU A CA 1
ATOM 1847 C C . GLU A 1 234 ? 20.00511 3.95428 39.93847 1.000 49.72036 232 GLU A C 1
ATOM 1848 O O . GLU A 1 234 ? 19.05807 4.02622 40.72788 1.000 54.45721 232 GLU A O 1
ATOM 1854 N N . ASN A 1 235 ? 21.09283 4.71430 40.03314 1.000 50.82976 233 ASN A N 1
ATOM 1855 C CA . ASN A 1 235 ? 21.34710 5.60740 41.15799 1.000 58.28105 233 ASN A CA 1
ATOM 1856 C C . ASN A 1 235 ? 20.87467 7.01725 40.81438 1.000 69.10997 233 ASN A C 1
ATOM 1857 O O . ASN A 1 235 ? 21.29860 7.58928 39.80430 1.000 68.76867 233 ASN A O 1
ATOM 1862 N N . GLN A 1 236 ? 20.00271 7.57245 41.65594 1.000 80.05980 234 GLN A N 1
ATOM 1863 C CA . GLN A 1 236 ? 19.53873 8.95108 41.54050 1.000 86.97428 234 GLN A CA 1
ATOM 1864 C C . GLN A 1 236 ? 19.68133 9.63717 42.89608 1.000 84.76758 234 GLN A C 1
ATOM 1865 O O . GLN A 1 236 ? 20.21000 9.06697 43.85662 1.000 88.53994 234 GLN A O 1
ATOM 1871 N N . GLU A 1 237 ? 19.18981 10.87076 42.97474 1.000 86.24840 235 GLU A N 1
ATOM 1872 C CA . GLU A 1 237 ? 19.19355 11.63025 44.21792 1.000 86.74100 235 GLU A CA 1
ATOM 1873 C C . GLU A 1 237 ? 17.88973 11.38992 44.96873 1.000 85.81954 235 GLU A C 1
ATOM 1874 O O . GLU A 1 237 ? 16.80221 11.55865 44.40563 1.000 85.18261 235 GLU A O 1
ATOM 1876 N N . GLU A 1 238 ? 18.00605 10.99595 46.23954 1.000 82.75899 236 GLU A N 1
ATOM 1877 C CA . GLU A 1 238 ? 16.85379 10.65026 47.07455 1.000 82.01586 236 GLU A CA 1
ATOM 1878 C C . GLU A 1 238 ? 15.99822 9.56391 46.42877 1.000 72.46593 236 GLU A C 1
ATOM 1879 O O . GLU A 1 238 ? 14.78481 9.50487 46.64411 1.000 72.01227 236 GLU A O 1
ATOM 1881 N N . HIS A 1 239 ? 16.62962 8.70758 45.62443 1.000 80.69137 237 HIS A N 1
ATOM 1882 C CA . HIS A 1 239 ? 15.94789 7.60771 44.95319 1.000 72.85408 237 HIS A CA 1
ATOM 1883 C C . HIS A 1 239 ? 16.95033 6.70493 44.24888 1.000 71.33732 237 HIS A C 1
ATOM 1884 O O . HIS A 1 239 ? 17.82866 7.18258 43.52527 1.000 72.35547 237 HIS A O 1
ATOM 1886 N N . TRP A 1 240 ? 16.84499 5.40354 44.47794 1.000 51.18163 238 TRP A N 1
ATOM 1887 C CA . TRP A 1 240 ? 17.42100 4.40676 43.59371 1.000 50.60244 238 TRP A CA 1
ATOM 1888 C C . TRP A 1 240 ? 16.28212 3.77830 42.80332 1.000 43.28504 238 TRP A C 1
ATOM 1889 O O . TRP A 1 240 ? 15.14165 3.72994 43.27005 1.000 60.82212 238 TRP A O 1
ATOM 1900 N N . ASN A 1 241 ? 16.58190 3.32076 41.59350 1.000 46.51485 239 ASN A N 1
ATOM 1901 C CA . ASN A 1 241 ? 15.61633 2.58874 40.78605 1.000 49.42853 239 ASN A CA 1
ATOM 1902 C C . ASN A 1 241 ? 16.07057 1.14271 40.63527 1.000 39.27195 239 ASN A C 1
ATOM 1903 O O . ASN A 1 241 ? 17.27242 0.86838 40.55202 1.000 40.64329 239 ASN A O 1
ATOM 1908 N N . VAL A 1 242 ? 15.11033 0.21970 40.62088 1.000 38.54062 240 VAL A N 1
ATOM 1909 C CA . VAL A 1 242 ? 15.36265 -1.18957 40.32928 1.000 35.26115 240 VAL A CA 1
ATOM 1910 C C . VAL A 1 242 ? 14.78549 -1.49235 38.95914 1.000 37.32820 240 VAL A C 1
ATOM 1911 O O . VAL A 1 242 ? 13.65397 -1.09601 38.65874 1.000 38.01231 240 VAL A O 1
ATOM 1915 N N . LEU A 1 243 ? 15.54315 -2.21219 38.14101 1.000 35.73025 241 LEU A N 1
ATOM 1916 C CA . LEU A 1 243 ? 15.06860 -2.62215 36.82859 1.000 36.24910 241 LEU A CA 1
ATOM 1917 C C . LEU A 1 243 ? 14.54032 -4.04310 36.92662 1.000 44.34024 241 LEU A C 1
ATOM 1918 O O . LEU A 1 243 ? 15.21941 -4.93334 37.45011 1.000 48.54894 241 LEU A O 1
ATOM 1923 N N . CYS A 1 244 ? 13.32555 -4.24129 36.42950 1.000 36.75257 242 CYS A N 1
ATOM 1924 C CA A CYS A 1 244 ? 12.61938 -5.50910 36.54048 0.443 40.08776 242 CYS A CA 1
ATOM 1925 C CA B CYS A 1 244 ? 12.64453 -5.52218 36.52342 0.557 39.42361 242 CYS A CA 1
ATOM 1926 C C . CYS A 1 244 ? 11.86952 -5.74354 35.23865 1.000 42.07489 242 CYS A C 1
ATOM 1927 O O . CYS A 1 244 ? 11.21049 -4.82749 34.73725 1.000 40.04787 242 CYS A O 1
ATOM 1932 N N . ASN A 1 245 ? 11.97690 -6.94696 34.68560 1.000 41.95440 243 ASN A N 1
ATOM 1933 C CA . ASN A 1 245 ? 11.28629 -7.19943 33.43103 1.000 48.24180 243 ASN A CA 1
ATOM 1934 C C . ASN A 1 245 ? 9.77925 -7.21884 33.66485 1.000 45.62488 243 ASN A C 1
ATOM 1935 O O . ASN A 1 245 ? 9.30021 -7.52096 34.76337 1.000 37.40731 243 ASN A O 1
ATOM 1940 N N . GLU A 1 246 ? 9.03476 -6.86343 32.61423 1.000 48.22948 244 GLU A N 1
ATOM 1941 C CA . GLU A 1 246 ? 7.60816 -6.58458 32.75650 1.000 43.83434 244 GLU A CA 1
ATOM 1942 C C . GLU A 1 246 ? 6.84537 -7.79599 33.27779 1.000 40.30137 244 GLU A C 1
ATOM 1943 O O . GLU A 1 246 ? 5.92546 -7.65361 34.09273 1.000 38.74818 244 GLU A O 1
ATOM 1949 N N . GLU A 1 247 ? 7.21075 -8.99696 32.82212 1.000 33.83648 245 GLU A N 1
ATOM 1950 C CA . GLU A 1 247 ? 6.52703 -10.19689 33.29092 1.000 36.57418 245 GLU A CA 1
ATOM 1951 C C . GLU A 1 247 ? 6.75125 -10.40749 34.78137 1.000 40.79750 245 GLU A C 1
ATOM 1952 O O . GLU A 1 247 ? 5.82013 -10.76793 35.51345 1.000 34.65630 245 GLU A O 1
ATOM 1954 N N . ASP A 1 248 ? 7.98527 -10.19435 35.24794 1.000 31.03876 246 ASP A N 1
ATOM 1955 C CA . ASP A 1 248 ? 8.27728 -10.36491 36.67002 1.000 33.84877 246 ASP A CA 1
ATOM 1956 C C . ASP A 1 248 ? 7.52340 -9.35279 37.52032 1.000 27.47491 246 ASP A C 1
ATOM 1957 O O . ASP A 1 248 ? 7.02216 -9.68879 38.60261 1.000 27.70995 246 ASP A O 1
ATOM 1962 N N . SER A 1 249 ? 7.46415 -8.09714 37.06989 1.000 29.87824 247 SER A N 1
ATOM 1963 C CA . SER A 1 249 ? 6.83531 -7.06285 37.88685 1.000 42.31861 247 SER A CA 1
ATOM 1964 C C . SER A 1 249 ? 5.33176 -7.28500 37.99616 1.000 37.66803 247 SER A C 1
ATOM 1965 O O . SER A 1 249 ? 4.74840 -7.09918 39.07030 1.000 35.75251 247 SER A O 1
ATOM 1968 N N . GLU A 1 250 ? 4.69051 -7.71075 36.90743 1.000 33.77332 248 GLU A N 1
ATOM 1969 C CA . GLU A 1 250 ? 3.25214 -7.94767 36.96135 1.000 33.83403 248 GLU A CA 1
ATOM 1970 C C . GLU A 1 250 ? 2.90956 -9.10089 37.89456 1.000 34.63342 248 GLU A C 1
ATOM 1971 O O . GLU A 1 250 ? 1.86786 -9.06986 38.55883 1.000 34.81583 248 GLU A O 1
ATOM 1973 N N . ARG A 1 251 ? 3.77817 -10.10706 37.98230 1.000 28.77811 249 ARG A N 1
ATOM 1974 C CA . ARG A 1 251 ? 3.49297 -11.28256 38.79581 1.000 29.97380 249 ARG A CA 1
ATOM 1975 C C . ARG A 1 251 ? 3.91181 -11.11034 40.25054 1.000 27.74822 249 ARG A C 1
ATOM 1976 O O . ARG A 1 251 ? 3.20562 -11.55741 41.16459 1.000 30.21104 249 ARG A O 1
ATOM 1984 N N . PHE A 1 252 ? 5.05373 -10.47275 40.49464 1.000 26.84094 250 PHE A N 1
ATOM 1985 C CA . PHE A 1 252 ? 5.70087 -10.59645 41.78574 1.000 22.50569 250 PHE A CA 1
ATOM 1986 C C . PHE A 1 252 ? 5.82071 -9.30187 42.56258 1.000 22.41943 250 PHE A C 1
ATOM 1987 O O . PHE A 1 252 ? 6.43412 -9.30995 43.63808 1.000 21.77483 250 PHE A O 1
ATOM 1995 N N . LEU A 1 253 ? 5.26311 -8.20233 42.05766 1.000 23.86564 251 LEU A N 1
ATOM 1996 C CA . LEU A 1 253 ? 5.24625 -6.92375 42.75147 1.000 24.14358 251 LEU A CA 1
ATOM 1997 C C . LEU A 1 253 ? 3.87821 -6.27953 42.58696 1.000 25.01895 251 LEU A C 1
ATOM 1998 O O . LEU A 1 253 ? 3.21806 -6.43810 41.55313 1.000 26.34838 251 LEU A O 1
ATOM 2003 N N . ASP A 1 254 ? 3.46861 -5.53359 43.61817 1.000 25.23553 252 ASP A N 1
ATOM 2004 C CA . ASP A 1 254 ? 2.26116 -4.70877 43.55381 1.000 26.47085 252 ASP A CA 1
ATOM 2005 C C . ASP A 1 254 ? 1.02641 -5.54903 43.23195 1.000 26.13553 252 ASP A C 1
ATOM 2006 O O . ASP A 1 254 ? 0.11526 -5.09684 42.53666 1.000 27.42357 252 ASP A O 1
ATOM 2011 N N . SER A 1 255 ? 0.98846 -6.78606 43.73698 1.000 24.66351 253 SER A N 1
ATOM 2012 C CA A SER A 1 255 ? -0.16243 -7.64450 43.48273 0.701 24.76168 253 SER A CA 1
ATOM 2013 C CA B SER A 1 255 ? -0.14196 -7.67954 43.51025 0.299 26.76178 253 SER A CA 1
ATOM 2014 C C . SER A 1 255 ? -1.22954 -7.53350 44.56397 1.000 25.15200 253 SER A C 1
ATOM 2015 O O . SER A 1 255 ? -2.32956 -8.06641 44.37930 1.000 30.36317 253 SER A O 1
ATOM 2020 N N . THR A 1 256 ? -0.94315 -6.83229 45.64789 1.000 24.57109 254 THR A N 1
ATOM 2021 C CA . THR A 1 256 ? -1.81265 -6.61308 46.78781 1.000 25.25213 254 THR A CA 1
ATOM 2022 C C . THR A 1 256 ? -1.87362 -5.12298 47.07167 1.000 29.74620 254 THR A C 1
ATOM 2023 O O . THR A 1 256 ? -0.93528 -4.39214 46.74043 1.000 26.80251 254 THR A O 1
ATOM 2027 N N . PRO A 1 257 ? -2.95468 -4.64418 47.68510 1.000 27.43937 255 PRO A N 1
ATOM 2028 C CA . PRO A 1 257 ? -2.98807 -3.24120 48.10637 1.000 29.13123 255 PRO A CA 1
ATOM 2029 C C . PRO A 1 257 ? -1.98703 -3.00094 49.22255 1.000 28.85206 255 PRO A C 1
ATOM 2030 O O . PRO A 1 257 ? -1.66182 -3.89982 50.00210 1.000 27.62814 255 PRO A O 1
ATOM 2034 N N . SER A 1 258 ? -1.48355 -1.77489 49.29079 1.000 30.34904 256 SER A N 1
ATOM 2035 C CA . SER A 1 258 ? -0.60688 -1.42230 50.39911 1.000 30.62748 256 SER A CA 1
ATOM 2036 C C . SER A 1 258 ? -1.36917 -1.53728 51.71255 1.000 37.26442 256 SER A C 1
ATOM 2037 O O . SER A 1 258 ? -2.52312 -1.11047 51.82635 1.000 36.12304 256 SER A O 1
ATOM 2040 N N . ARG A 1 259 ? -0.71971 -2.14075 52.70772 1.000 34.00646 257 ARG A N 1
ATOM 2041 C CA . ARG A 1 259 ? -1.33558 -2.39241 53.99917 1.000 32.67531 257 ARG A CA 1
ATOM 2042 C C . ARG A 1 259 ? -0.64520 -1.70016 55.15840 1.000 37.29861 257 ARG A C 1
ATOM 2043 O O . ARG A 1 259 ? -1.26856 -1.53650 56.21231 1.000 45.43035 257 ARG A O 1
ATOM 2051 N N . LEU A 1 260 ? 0.60539 -1.29378 55.00373 1.000 35.01943 258 LEU A N 1
ATOM 2052 C CA . LEU A 1 260 ? 1.37998 -0.74938 56.10418 1.000 35.44630 258 LEU A CA 1
ATOM 2053 C C . LEU A 1 260 ? 1.42967 0.76947 56.01791 1.000 46.64777 258 LEU A C 1
ATOM 2054 O O . LEU A 1 260 ? 1.43764 1.35252 54.93031 1.000 47.09990 258 LEU A O 1
ATOM 2059 N N . LYS A 1 261 ? 1.46695 1.40695 57.18753 1.000 47.75512 259 LYS A N 1
ATOM 2060 C CA . LYS A 1 261 ? 1.42798 2.85781 57.29476 1.000 50.49547 259 LYS A CA 1
ATOM 2061 C C . LYS A 1 261 ? 2.41950 3.29798 58.37682 1.000 59.21514 259 LYS A C 1
ATOM 2062 O O . LYS A 1 261 ? 2.04966 3.75869 59.45242 1.000 69.93218 259 LYS A O 1
ATOM 2064 N N . MET A 1 262 ? 3.71066 3.15298 58.08394 1.000 44.75861 260 MET A N 1
ATOM 2065 C CA . MET A 1 262 ? 4.75382 3.58103 59.00348 1.000 59.08114 260 MET A CA 1
ATOM 2066 C C . MET A 1 262 ? 5.93077 4.10434 58.19401 1.000 55.92640 260 MET A C 1
ATOM 2067 O O . MET A 1 262 ? 6.08077 3.79563 57.00832 1.000 52.44703 260 MET A O 1
ATOM 2072 N N . THR A 1 263 ? 6.76769 4.90164 58.84967 1.000 50.48248 261 THR A N 1
ATOM 2073 C CA . THR A 1 263 ? 7.92322 5.47811 58.18259 1.000 51.47235 261 THR A CA 1
ATOM 2074 C C . THR A 1 263 ? 9.06686 4.47193 58.13137 1.000 52.98343 261 THR A C 1
ATOM 2075 O O . THR A 1 263 ? 9.08637 3.47687 58.85976 1.000 50.53884 261 THR A O 1
ATOM 2079 N N . SER A 1 264 ? 10.03154 4.75025 57.24909 1.000 52.85789 262 SER A N 1
ATOM 2080 C CA . SER A 1 264 ? 11.24041 3.93591 57.18396 1.000 50.82060 262 SER A CA 1
ATOM 2081 C C . SER A 1 264 ? 11.95523 3.88260 58.52985 1.000 52.82913 262 SER A C 1
ATOM 2082 O O . SER A 1 264 ? 12.55570 2.85681 58.87156 1.000 51.31130 262 SER A O 1
ATOM 2085 N N . LEU A 1 265 ? 11.89916 4.96809 59.30654 1.000 52.47821 263 LEU A N 1
ATOM 2086 C CA . LEU A 1 265 ? 12.57883 4.98672 60.59771 1.000 53.58104 263 LEU A CA 1
ATOM 2087 C C . LEU A 1 265 ? 11.82267 4.17256 61.64206 1.000 61.12446 263 LEU A C 1
ATOM 2088 O O . LEU A 1 265 ? 12.44087 3.49027 62.46851 1.000 57.87245 263 LEU A O 1
ATOM 2090 N N . GLU A 1 266 ? 10.48810 4.24562 61.63908 1.000 54.37207 264 GLU A N 1
ATOM 2091 C CA . GLU A 1 266 ? 9.70879 3.42305 62.56101 1.000 57.96709 264 GLU A CA 1
ATOM 2092 C C . GLU A 1 266 ? 9.85904 1.94346 62.23764 1.000 47.69613 264 GLU A C 1
ATOM 2093 O O . GLU A 1 266 ? 9.85803 1.10027 63.14191 1.000 50.77908 264 GLU A O 1
ATOM 2099 N N . ALA A 1 26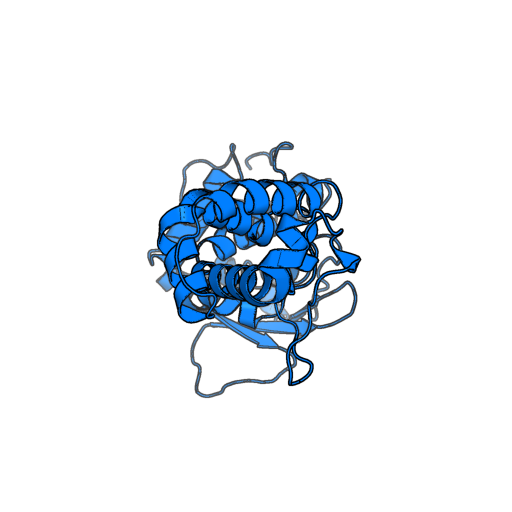7 ? 9.96971 1.61030 60.95000 1.000 44.76353 265 ALA A N 1
ATOM 2100 C CA . ALA A 1 267 ? 10.19160 0.22284 60.55793 1.000 41.64569 265 ALA A CA 1
ATOM 2101 C C . ALA A 1 267 ? 11.55041 -0.26986 61.03432 1.000 54.97462 265 ALA A C 1
ATOM 2102 O O . ALA A 1 267 ? 11.67032 -1.39532 61.53034 1.000 41.22915 265 ALA A O 1
ATOM 2104 N N . TYR A 1 268 ? 12.58467 0.56265 60.90018 1.000 44.07054 266 TYR A N 1
ATOM 2105 C CA . TYR A 1 268 ? 13.91651 0.16790 61.34453 1.000 44.89381 266 TYR A CA 1
ATOM 2106 C C . TYR A 1 268 ? 13.94389 -0.05557 62.85279 1.000 50.51544 266 TYR A C 1
ATOM 2107 O O . TYR A 1 268 ? 14.39770 -1.10392 63.32685 1.000 46.14322 266 TYR A O 1
ATOM 2116 N N . ARG A 1 269 ? 13.44424 0.91857 63.62311 1.000 49.68039 267 ARG A N 1
ATOM 2117 C CA . ARG A 1 269 ? 13.43687 0.79137 65.08028 1.000 52.07788 267 ARG A CA 1
ATOM 2118 C C . ARG A 1 269 ? 12.63057 -0.42059 65.53212 1.000 50.06813 267 ARG A C 1
ATOM 2119 O O . ARG A 1 269 ? 12.96657 -1.04902 66.54311 1.000 58.87919 267 ARG A O 1
ATOM 2127 N N . GLY A 1 270 ? 11.56039 -0.74749 64.81454 1.000 47.44422 268 GLY A N 1
ATOM 2128 C CA . GLY A 1 270 ? 10.93206 -2.05000 64.90713 1.000 56.43667 268 GLY A CA 1
ATOM 2129 C C . GLY A 1 270 ? 9.91530 -2.24424 66.00898 1.000 54.54012 268 GLY A C 1
ATOM 2130 O O . GLY A 1 270 ? 9.43833 -3.37196 66.18681 1.000 61.18156 268 GLY A O 1
ATOM 2131 N N . ASP A 1 271 ? 9.55677 -1.19477 66.75174 1.000 50.71640 269 ASP A N 1
ATOM 2132 C CA . ASP A 1 271 ? 8.58378 -1.37605 67.82454 1.000 55.94346 269 ASP A CA 1
ATOM 2133 C C . ASP A 1 271 ? 7.18431 -1.60233 67.26913 1.000 61.19025 269 ASP A C 1
ATOM 2134 O O . ASP A 1 271 ? 6.44675 -2.46214 67.76518 1.000 74.32095 269 ASP A O 1
ATOM 2136 N N . LYS A 1 272 ? 6.79886 -0.84355 66.24565 1.000 59.54435 270 LYS A N 1
ATOM 2137 C CA . LYS A 1 272 ? 5.50416 -1.02866 65.59646 1.000 48.58047 270 LYS A CA 1
ATOM 2138 C C . LYS A 1 272 ? 5.55002 -2.33510 64.81213 1.000 42.43607 270 LYS A C 1
ATOM 2139 O O . LYS A 1 272 ? 6.10910 -2.39489 63.71526 1.000 49.29868 270 LYS A O 1
ATOM 2141 N N . GLN A 1 273 ? 4.98803 -3.39588 65.39034 1.000 61.29982 271 GLN A N 1
ATOM 2142 C CA . GLN A 1 273 ? 5.07550 -4.71707 64.78114 1.000 49.38172 271 GLN A CA 1
ATOM 2143 C C . GLN A 1 273 ? 4.24076 -4.79378 63.51133 1.000 43.20960 271 GLN A C 1
ATOM 2144 O O . GLN A 1 273 ? 3.15695 -4.21248 63.41975 1.000 46.40251 271 GLN A O 1
ATOM 2150 N N . VAL A 1 274 ? 4.74784 -5.53593 62.53419 1.000 34.08177 272 VAL A N 1
ATOM 2151 C CA . VAL A 1 274 ? 3.96237 -5.91560 61.36795 1.000 32.30000 272 VAL A CA 1
ATOM 2152 C C . VAL A 1 274 ? 3.12262 -7.13429 61.73041 1.000 35.88513 272 VAL A C 1
ATOM 2153 O O . VAL A 1 274 ? 3.63066 -8.10409 62.30404 1.000 34.32273 272 VAL A O 1
ATOM 2157 N N . SER A 1 275 ? 1.83725 -7.09264 61.39923 1.000 33.61998 273 SER A N 1
ATOM 2158 C CA . SER A 1 275 ? 0.96586 -8.22188 61.69244 1.000 34.40104 273 SER A CA 1
ATOM 2159 C C . SER A 1 275 ? 1.28933 -9.41439 60.79912 1.000 29.62055 273 SER A C 1
ATOM 2160 O O . SER A 1 275 ? 1.56902 -9.27012 59.60396 1.000 30.63490 273 SER A O 1
ATOM 2163 N N . ALA A 1 276 ? 1.22193 -10.60450 61.38094 1.000 29.52712 274 ALA A N 1
ATOM 2164 C CA . ALA A 1 276 ? 1.32483 -11.80441 60.57328 1.000 27.51248 274 ALA A CA 1
ATOM 2165 C C . ALA A 1 276 ? 0.17017 -11.85007 59.57459 1.000 32.28970 274 ALA A C 1
ATOM 2166 O O . ALA A 1 276 ? -0.93111 -11.37037 59.86021 1.000 39.89227 274 ALA A O 1
ATOM 2168 N N . PRO A 1 277 ? 0.39556 -12.40345 58.38102 1.000 28.45584 275 PRO A N 1
ATOM 2169 C CA . PRO A 1 277 ? -0.77645 -12.65719 57.54121 1.000 34.34082 275 PRO A CA 1
ATOM 2170 C C . PRO A 1 277 ? -1.66148 -13.71614 58.21726 1.000 31.78687 275 PRO A C 1
ATOM 2171 O O . PRO A 1 277 ? -2.88234 -13.63818 58.08873 1.000 61.62688 275 PRO A O 1
#

Organism: Legionella pneumophila subsp. pneumophila (strain Philadelphia 1 / ATCC 33152 / DSM 7513) (NCBI:txid272624)

Foldseek 3Di:
DDKDWFFLPWAQVLLLVLLLVLLCLLVCVLVVPCPFPLNVLLLVLLCVLFVQQPDSDSVLVNVCCQAQFASVSSSLSRSLSLLVSLLVQPVCVLVLQLQLVLLQCLQCVVVLLVPHAPVPGDQADPVRDGSHVLQVPFDRPPRVNVVSVVVNVLCVPQDDPRDSVSSSVSCVVRVVVVSVVSSCCSSDNPCNTNVYDDVVSSCRSCVSSQEAEAEPPPDDPVRPTHYWYWYDDRSIIITDDDPVSCVPRHPPYDRDDDDGSVCSNVRPPHDHRD

Radius of gyration: 21.65 Å; Cα contacts (8 Å, |Δi|>4): 398; chains: 1; bounding box: 61×45×50 Å

Sequence (274 aa):
AKTIKATGDGACCLFNAVSSIGLSSVEILSGRLDSQLDTPGYQALLDEFAKHHPQQFNPKSWKKTLKEWLAYYNDTRDIIELILAPVLFNLNQKYQDHLDEEILNELTNLVWKNKANIENGQAWFQLQNTGDLGEALFPKLENLDLKKDRAPLLDKLREILKDYKLELTRENVKQFLTEKAKELLSALKKKISSDPHAFQRGYSCDELKGMTDALAISLVENREEDITDNRIKIRLENQEEHWNVLCCNEEDSERFLDSSTPSRLKMTSLEAYRGDKQVSAP